Protein AF-A0A166CMX2-F1 (afdb_monomer)

Sequence (188 aa):
MLSTASFDGPSYVGSATHLFGDAELASLLDSLTIQQKTPTRESAQSGSVHVSDVAMSDEEHYLSDASVSSTSSAGKPSSTPVPPEPCALLQSIIGLYDPAEELEDFPTTCGEYLELLFTHRELFSACPHAHTGCPAGLAQLARALELRAWRADRECDAEAVAAFRHESWQVAAWLQTGGMWWAKPAEA

Radius of gyration: 27.76 Å; Cα contacts (8 Å, |Δi|>4): 91; chains: 1; bounding box: 92×63×70 Å

Foldseek 3Di:
DDDDDDDDDDDPDDPPDDPPDPVVVVVVVVVVPPDPPDDDDDDDDDDPDDDDDDDDDDDDDDDDDDDDDDDDDPDDPDPPPDQQDAAPLLCVVVVLCDVVPAPPPDQLAPNPLVVSLVVVVVVCVVPVPRGNCVLVSLQVVLVSLVPHDDDPNNPRSVVSSVSSNVSSVVSNVCVVCVNCPVPPPPDD

Mean predicted aligned error: 18.2 Å

pLDDT: mean 75.16, std 16.6, range [47.09, 98.0]

Secondary structure (DSSP, 8-state):
--------------------SHHHHHHHHHHHT---------------------PPP----------------------PPPPPPPPHHHHHHHHT--TTS-S-S---GGGHHHHHHHHHHHHHHH-GGGGTTHHHHHHHHHHHHHTSPP-TT-TTHHHHHHHHHHHHHHHHHHHHHTT-TTS-----

Structure (mmCIF, N/CA/C/O backbone):
data_AF-A0A166CMX2-F1
#
_entry.id   AF-A0A166CMX2-F1
#
loop_
_atom_site.group_PDB
_atom_site.id
_atom_site.type_symbol
_atom_site.label_atom_id
_atom_site.label_alt_id
_atom_site.label_comp_id
_atom_site.label_asym_id
_atom_site.label_entity_id
_atom_site.label_seq_id
_atom_site.pdbx_PDB_ins_code
_atom_site.Cartn_x
_atom_site.Cartn_y
_atom_site.Cartn_z
_atom_site.occupancy
_atom_site.B_iso_or_equiv
_atom_site.auth_seq_id
_atom_site.auth_comp_id
_atom_site.auth_asym_id
_atom_site.auth_atom_id
_atom_site.pdbx_PDB_model_num
ATOM 1 N N . MET A 1 1 ? -54.549 8.984 -27.853 1.00 51.03 1 MET A N 1
ATOM 2 C CA . MET A 1 1 ? -54.027 7.816 -28.589 1.00 51.03 1 MET A CA 1
ATOM 3 C C . MET A 1 1 ? -52.841 7.298 -27.799 1.00 51.03 1 MET A C 1
ATOM 5 O O . MET A 1 1 ? -51.846 8.000 -27.698 1.00 51.03 1 MET A O 1
ATOM 9 N N . LEU A 1 2 ? -53.029 6.170 -27.115 1.00 48.06 2 LEU A N 1
ATOM 10 C CA . LEU A 1 2 ? -52.001 5.497 -26.321 1.00 48.06 2 LEU A CA 1
ATOM 11 C C . LEU A 1 2 ? -51.067 4.745 -27.270 1.00 48.06 2 LEU A C 1
ATOM 13 O O . LEU A 1 2 ? -51.558 4.006 -28.119 1.00 48.06 2 LEU A O 1
ATOM 17 N N . SER A 1 3 ? -49.755 4.923 -27.119 1.00 64.12 3 SER A N 1
ATOM 18 C CA . SER A 1 3 ? -48.760 4.092 -27.795 1.00 64.12 3 SER A CA 1
ATOM 19 C C . SER A 1 3 ? -47.875 3.445 -26.739 1.00 64.12 3 SER A C 1
ATOM 21 O O . SER A 1 3 ? -47.026 4.091 -26.129 1.00 64.12 3 SER A O 1
ATOM 23 N N . THR A 1 4 ? -48.160 2.176 -26.475 1.00 64.75 4 THR A N 1
ATOM 24 C CA . THR A 1 4 ? -47.378 1.268 -25.641 1.00 64.75 4 THR A CA 1
ATOM 25 C C . THR A 1 4 ? -46.308 0.623 -26.511 1.00 64.75 4 THR A C 1
ATOM 27 O O . THR A 1 4 ? -46.646 -0.120 -27.433 1.00 64.75 4 THR A O 1
ATOM 30 N N . ALA A 1 5 ? -45.036 0.884 -26.219 1.00 60.59 5 ALA A N 1
ATOM 31 C CA . ALA A 1 5 ? -43.926 0.129 -26.783 1.00 60.59 5 ALA A CA 1
ATOM 32 C C . ALA A 1 5 ? -43.330 -0.761 -25.688 1.00 60.59 5 ALA A C 1
ATOM 34 O O . ALA A 1 5 ? -42.748 -0.289 -24.715 1.00 60.59 5 ALA A O 1
ATOM 35 N N . SER A 1 6 ? -43.580 -2.051 -25.877 1.00 60.34 6 SER A N 1
ATOM 36 C CA . SER A 1 6 ? -42.987 -3.202 -25.212 1.00 60.34 6 SER A CA 1
ATOM 37 C C . SER A 1 6 ? -41.531 -3.345 -25.652 1.00 60.34 6 SER A C 1
ATOM 39 O O . SER A 1 6 ? -41.251 -3.197 -26.842 1.00 60.34 6 SER A O 1
ATOM 41 N N . PHE A 1 7 ? -40.623 -3.668 -24.732 1.00 57.31 7 PHE A N 1
ATOM 42 C CA . PHE A 1 7 ? -39.327 -4.230 -25.104 1.00 57.31 7 PHE A CA 1
ATOM 43 C C . PHE A 1 7 ? -38.925 -5.327 -24.115 1.00 57.31 7 PHE A C 1
ATOM 45 O O . PHE A 1 7 ? -38.757 -5.081 -22.920 1.00 57.31 7 PHE A O 1
ATOM 52 N N . ASP A 1 8 ? -38.848 -6.537 -24.666 1.00 58.09 8 ASP A N 1
ATOM 53 C CA . ASP A 1 8 ? -38.275 -7.774 -24.134 1.00 58.09 8 ASP A CA 1
ATOM 54 C C . ASP A 1 8 ? -36.921 -7.505 -23.443 1.00 58.09 8 ASP A C 1
ATOM 56 O O . ASP A 1 8 ? -36.108 -6.729 -23.932 1.00 58.09 8 ASP A O 1
ATOM 60 N N . GLY A 1 9 ? -36.617 -8.009 -22.249 1.00 51.28 9 GLY A N 1
ATOM 61 C CA . GLY A 1 9 ? -36.546 -9.416 -21.861 1.00 51.28 9 GLY A CA 1
ATOM 62 C C . GLY A 1 9 ? -35.086 -9.702 -21.450 1.00 51.28 9 GLY A C 1
ATOM 63 O O . GLY A 1 9 ? -34.201 -9.585 -22.294 1.00 51.28 9 GLY A O 1
ATOM 64 N N . PRO A 1 10 ? -34.773 -10.014 -20.177 1.00 56.47 10 PRO A N 1
ATOM 65 C CA . PRO A 1 10 ? -33.399 -10.302 -19.777 1.00 56.47 10 PRO A CA 1
ATOM 66 C C . PRO A 1 10 ? -33.009 -11.744 -20.129 1.00 56.47 10 PRO A C 1
ATOM 68 O O . PRO A 1 10 ? -33.563 -12.712 -19.607 1.00 56.47 10 PRO A O 1
ATOM 71 N N . SER A 1 11 ? -32.010 -11.874 -20.999 1.00 55.53 11 SER A N 1
ATOM 72 C CA . SER A 1 11 ? -31.302 -13.119 -21.297 1.00 55.53 11 SER A CA 1
ATOM 73 C C . SER A 1 11 ? -30.515 -13.580 -20.067 1.00 55.53 11 SER A C 1
ATOM 75 O O . SER A 1 11 ? -29.404 -13.117 -19.816 1.00 55.53 11 SER A O 1
ATOM 77 N N . TYR A 1 12 ? -31.093 -14.490 -19.286 1.00 56.81 12 TYR A N 1
ATOM 78 C CA . TYR A 1 12 ? -30.405 -15.151 -18.180 1.00 56.81 12 TYR A CA 1
ATOM 79 C C . TYR A 1 12 ? -29.454 -16.214 -18.742 1.00 56.81 12 TYR A C 1
ATOM 81 O O . TYR A 1 12 ? -29.859 -17.326 -19.084 1.00 56.81 12 TYR A O 1
ATOM 89 N N . VAL A 1 13 ? -28.181 -15.854 -18.887 1.00 58.41 13 VAL A N 1
ATOM 90 C CA . VAL A 1 13 ? -27.114 -16.798 -19.223 1.00 58.41 13 VAL A CA 1
ATOM 91 C C . VAL A 1 13 ? -26.718 -17.502 -17.929 1.00 58.41 13 VAL A C 1
ATOM 93 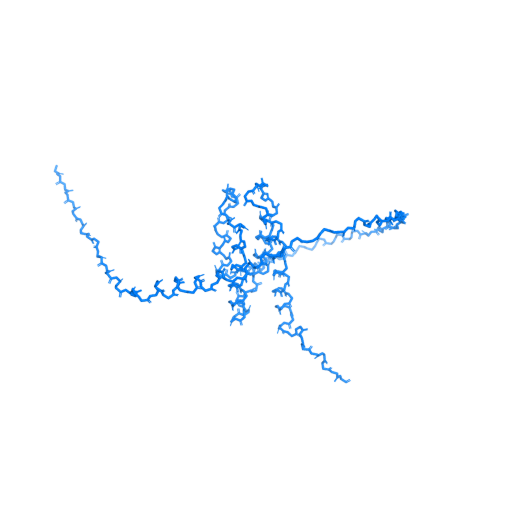O O . VAL A 1 13 ? -26.055 -16.930 -17.068 1.00 58.41 13 VAL A O 1
ATOM 96 N N . GLY A 1 14 ? -27.191 -18.735 -17.763 1.00 47.09 14 GLY A N 1
ATOM 97 C CA . GLY A 1 14 ? -26.796 -19.597 -16.657 1.00 47.09 14 GLY A CA 1
ATOM 98 C C . GLY A 1 14 ? -25.326 -19.990 -16.784 1.00 47.09 14 GLY A C 1
ATOM 99 O O . GLY A 1 14 ? -24.996 -20.917 -17.522 1.00 47.09 14 GLY A O 1
ATOM 100 N N . SER A 1 15 ? -24.452 -19.311 -16.041 1.00 50.09 15 SER A N 1
ATOM 101 C CA . SER A 1 15 ? -23.099 -19.796 -15.762 1.00 50.09 15 SER A CA 1
ATOM 102 C C . SER A 1 15 ? -23.179 -20.929 -14.745 1.00 50.09 15 SER A C 1
ATOM 104 O O . SER A 1 15 ? -23.122 -20.726 -13.536 1.00 50.09 15 SER A O 1
ATOM 106 N N . ALA A 1 16 ? -23.324 -22.149 -15.256 1.00 52.66 16 ALA A N 1
ATOM 107 C CA . ALA A 1 16 ? -23.035 -23.369 -14.520 1.00 52.66 16 ALA A CA 1
ATOM 108 C C . ALA A 1 16 ? -21.512 -23.541 -14.431 1.00 52.66 16 ALA A C 1
ATOM 110 O O . ALA A 1 16 ? -20.915 -24.330 -15.161 1.00 52.66 16 ALA A O 1
ATOM 111 N N . THR A 1 17 ? -20.869 -22.779 -13.550 1.00 50.50 17 THR A N 1
ATOM 112 C CA . THR A 1 17 ? -19.481 -23.027 -13.165 1.00 50.50 17 THR A CA 1
ATOM 113 C C . THR A 1 17 ? -19.422 -23.356 -11.681 1.00 50.50 17 THR A C 1
ATOM 115 O O . THR A 1 17 ? -19.552 -22.487 -10.830 1.00 50.50 17 THR A O 1
ATOM 118 N N . HIS A 1 18 ? -19.150 -24.637 -11.428 1.00 54.12 18 HIS A N 1
ATOM 119 C CA . HIS A 1 18 ? -18.191 -25.063 -10.413 1.00 54.12 18 HIS A CA 1
ATOM 120 C C . HIS A 1 18 ? -18.655 -25.112 -8.940 1.00 54.12 18 HIS A C 1
ATOM 122 O O . HIS A 1 18 ? -18.034 -24.528 -8.062 1.00 54.12 18 HIS A O 1
ATOM 128 N N . LEU A 1 19 ? -19.664 -25.944 -8.641 1.00 53.00 19 LEU A N 1
ATOM 129 C CA . LEU A 1 19 ? -19.958 -26.469 -7.286 1.00 53.00 19 LEU A CA 1
ATOM 130 C C . LEU A 1 19 ? -18.974 -27.587 -6.858 1.00 53.00 19 LEU A C 1
ATOM 132 O O . LEU A 1 19 ? -19.371 -28.623 -6.331 1.00 53.00 19 LEU A O 1
ATOM 136 N N . PHE A 1 20 ? -17.683 -27.404 -7.128 1.00 53.00 20 PHE A N 1
ATOM 137 C CA . PHE A 1 20 ? -16.602 -28.288 -6.682 1.00 53.00 20 PHE A CA 1
ATOM 138 C C . PHE A 1 20 ? -15.531 -27.395 -6.047 1.00 53.00 20 PHE A C 1
ATOM 140 O O . PHE A 1 20 ? -14.610 -26.950 -6.722 1.00 53.00 20 PHE A O 1
ATOM 147 N N . GLY A 1 21 ? -15.694 -27.038 -4.773 1.00 53.31 21 GLY A N 1
ATOM 148 C CA . GLY A 1 21 ? -14.686 -26.229 -4.077 1.00 53.31 21 GLY A CA 1
ATOM 149 C C . GLY A 1 21 ? -14.980 -25.908 -2.615 1.00 53.31 21 GLY A C 1
ATOM 150 O O . GLY A 1 21 ? -14.048 -25.820 -1.823 1.00 53.31 21 GLY A O 1
ATOM 151 N N . ASP A 1 22 ? -16.249 -25.818 -2.211 1.00 55.81 22 ASP A N 1
ATOM 152 C CA . ASP A 1 22 ? -16.559 -25.328 -0.856 1.00 55.81 22 ASP A CA 1
ATOM 153 C C . ASP A 1 22 ? -16.288 -26.363 0.252 1.00 55.81 22 ASP A C 1
ATOM 155 O O . ASP A 1 22 ? -15.987 -26.004 1.390 1.00 55.81 22 ASP A O 1
ATOM 159 N N . ALA A 1 23 ? -16.332 -27.662 -0.067 1.00 61.22 23 ALA A N 1
ATOM 160 C CA . ALA A 1 23 ? -16.092 -28.721 0.917 1.00 61.22 23 ALA A CA 1
ATOM 161 C C . ALA A 1 23 ? -14.603 -28.888 1.281 1.00 61.22 23 ALA A C 1
ATOM 163 O O . ALA A 1 23 ? -14.287 -29.199 2.429 1.00 61.22 23 ALA A O 1
ATOM 164 N N . GLU A 1 24 ? -13.680 -28.656 0.339 1.00 63.09 24 GLU A N 1
ATOM 165 C CA . GLU A 1 24 ? -12.238 -28.701 0.631 1.00 63.09 24 GLU A CA 1
ATOM 166 C C . GLU A 1 24 ? -11.770 -27.450 1.381 1.00 63.09 24 GLU A C 1
ATOM 168 O O . GLU A 1 24 ? -10.927 -27.558 2.273 1.00 63.09 24 GLU A O 1
ATOM 173 N N . LEU A 1 25 ? -12.367 -26.284 1.102 1.00 67.75 25 LEU A N 1
ATOM 174 C CA . LEU A 1 25 ? -12.048 -25.042 1.811 1.00 67.75 25 LEU A CA 1
ATOM 175 C C . LEU A 1 25 ? -12.403 -25.133 3.305 1.00 67.75 25 LEU A C 1
ATOM 177 O O . LEU A 1 25 ? -11.611 -24.732 4.158 1.00 67.75 25 LEU A O 1
ATOM 181 N N . ALA A 1 26 ? -13.553 -25.736 3.632 1.00 72.12 26 ALA A N 1
ATOM 182 C CA . ALA A 1 26 ? -13.949 -25.985 5.017 1.00 72.12 26 ALA A CA 1
ATOM 183 C C . ALA A 1 26 ? -12.972 -26.934 5.741 1.00 72.12 26 ALA A C 1
ATOM 185 O O . ALA A 1 26 ? -12.634 -26.703 6.900 1.00 72.12 26 ALA A O 1
ATOM 186 N N . SER A 1 27 ? -12.455 -27.958 5.049 1.00 74.75 27 SER A N 1
ATOM 187 C CA . SER A 1 27 ? -11.466 -28.889 5.616 1.00 74.75 27 SER A CA 1
ATOM 188 C C . SER A 1 27 ? -10.083 -28.250 5.824 1.00 74.75 27 SER A C 1
ATOM 190 O O . SER A 1 27 ? -9.353 -28.642 6.741 1.00 74.75 27 SER A O 1
ATOM 192 N N . LEU A 1 28 ? -9.712 -27.270 4.994 1.00 74.56 28 LEU A N 1
ATOM 193 C CA . LEU A 1 28 ? -8.478 -26.488 5.140 1.00 74.56 28 LEU A CA 1
ATOM 194 C C . LEU A 1 28 ? -8.553 -25.506 6.315 1.00 74.56 28 LEU A C 1
ATOM 196 O O . LEU A 1 28 ? -7.598 -25.411 7.087 1.00 74.56 28 LEU A O 1
ATOM 200 N N . LEU A 1 29 ? -9.690 -24.827 6.493 1.00 72.38 29 LEU A N 1
ATOM 201 C CA . LEU A 1 29 ? -9.919 -23.932 7.632 1.00 72.38 29 LEU A CA 1
ATOM 202 C C . LEU A 1 29 ? -9.930 -24.691 8.966 1.00 72.38 29 LEU A C 1
ATOM 204 O O . LEU A 1 29 ? -9.328 -24.223 9.930 1.00 72.38 29 LEU A O 1
ATOM 208 N N . ASP A 1 30 ? -10.518 -25.889 9.010 1.00 69.56 30 ASP A N 1
ATOM 209 C CA . ASP A 1 30 ? -10.514 -26.722 10.221 1.00 69.56 30 ASP A CA 1
ATOM 210 C C . ASP A 1 30 ? -9.088 -27.187 10.585 1.00 69.56 30 ASP A C 1
ATOM 212 O O . ASP A 1 30 ? -8.694 -27.177 11.752 1.00 69.56 30 ASP A O 1
ATOM 216 N N . SER A 1 31 ? -8.250 -27.455 9.575 1.00 69.25 31 SER A N 1
ATOM 217 C CA . SER A 1 31 ? -6.833 -27.806 9.763 1.00 69.25 31 SER A CA 1
ATOM 218 C C . SER A 1 31 ? -5.974 -26.648 10.299 1.00 69.25 31 SER A C 1
ATOM 220 O O . SER A 1 31 ? -4.954 -26.892 10.945 1.00 69.25 31 SER A O 1
ATOM 222 N N . LEU A 1 32 ? -6.375 -25.390 10.078 1.00 64.69 32 LEU A N 1
ATOM 223 C CA . LEU A 1 32 ? -5.658 -24.197 10.554 1.00 64.69 32 LEU A CA 1
ATOM 224 C C . LEU A 1 32 ? -5.944 -23.850 12.025 1.00 64.69 32 LEU A C 1
ATOM 226 O O . LEU A 1 32 ? -5.210 -23.059 12.617 1.00 64.69 32 LEU A O 1
ATOM 230 N N . THR A 1 33 ? -6.958 -24.453 12.655 1.00 60.59 33 THR A N 1
ATOM 231 C CA . THR A 1 33 ? -7.338 -24.119 14.044 1.00 60.59 33 THR A CA 1
ATOM 232 C C . THR A 1 33 ? -6.493 -24.804 15.128 1.00 60.59 33 THR A C 1
ATOM 234 O O . THR A 1 33 ? -6.665 -24.534 16.319 1.00 60.59 33 THR A O 1
ATOM 237 N N . ILE A 1 34 ? -5.518 -25.643 14.767 1.00 54.34 34 ILE A N 1
ATOM 238 C CA . ILE A 1 34 ? -4.704 -26.387 15.736 1.00 54.34 34 ILE A CA 1
ATOM 239 C C . ILE A 1 34 ? -3.314 -25.753 15.863 1.00 54.34 34 ILE A C 1
ATOM 241 O O . ILE A 1 34 ? -2.438 -26.042 15.057 1.00 54.34 34 ILE A O 1
ATOM 245 N N . GLN A 1 35 ? -3.119 -24.922 16.901 1.00 52.47 35 GLN A N 1
ATOM 246 C CA . GLN A 1 35 ? -1.930 -24.864 17.796 1.00 52.47 35 GLN A CA 1
ATOM 247 C C . GLN A 1 35 ? -1.917 -23.613 18.711 1.00 52.47 35 GLN A C 1
ATOM 249 O O . GLN A 1 35 ? -0.855 -23.121 19.085 1.00 52.47 35 GLN A O 1
ATOM 254 N N . GLN A 1 36 ? -3.066 -23.119 19.190 1.00 53.38 36 GLN A N 1
ATOM 255 C CA . GLN A 1 36 ? -3.064 -22.260 20.387 1.00 53.38 36 GLN A CA 1
ATOM 256 C C . GLN A 1 36 ? -2.922 -23.125 21.647 1.00 53.38 36 GLN A C 1
ATOM 258 O O . GLN A 1 36 ? -3.852 -23.323 22.429 1.00 53.38 36 GLN A O 1
ATOM 263 N N . LYS A 1 37 ? -1.724 -23.689 21.830 1.00 56.06 37 LYS A N 1
ATOM 264 C CA . LYS A 1 37 ? -1.331 -24.353 23.071 1.00 56.06 37 LYS A CA 1
ATOM 265 C C . LYS A 1 37 ? -1.060 -23.279 24.120 1.00 56.06 37 LYS A C 1
ATOM 267 O O . LYS A 1 37 ? 0.003 -22.669 24.141 1.00 56.06 37 LYS A O 1
ATOM 272 N N . THR A 1 38 ? -2.043 -23.061 24.986 1.00 57.56 38 THR A N 1
ATOM 273 C CA . THR A 1 38 ? -1.944 -22.211 26.176 1.00 57.56 38 THR A CA 1
ATOM 274 C C . THR A 1 38 ? -0.723 -22.596 27.021 1.00 57.56 38 THR A C 1
ATOM 276 O O . THR A 1 38 ? -0.662 -23.740 27.489 1.00 57.56 38 THR A O 1
ATOM 279 N N . PRO A 1 39 ? 0.229 -21.684 27.281 1.00 54.50 39 PRO A N 1
ATOM 280 C CA . PRO A 1 39 ? 1.227 -21.907 28.309 1.00 54.50 39 PRO A CA 1
ATOM 281 C C . PRO A 1 39 ? 0.585 -21.691 29.684 1.00 54.50 39 PRO A C 1
ATOM 283 O O . PRO A 1 39 ? 0.166 -20.596 30.060 1.00 54.50 39 PRO A O 1
ATOM 286 N N . THR A 1 40 ? 0.490 -22.784 30.433 1.00 59.84 40 THR A N 1
ATOM 287 C CA . THR A 1 40 ? 0.186 -22.801 31.860 1.00 59.84 40 THR A CA 1
ATOM 288 C C . THR A 1 40 ? 1.233 -21.986 32.626 1.00 59.84 40 THR A C 1
ATOM 290 O O . THR A 1 40 ? 2.406 -22.335 32.651 1.00 59.84 40 THR A O 1
ATOM 293 N N . ARG A 1 41 ? 0.758 -20.892 33.230 1.00 59.31 41 ARG A N 1
ATOM 294 C CA . ARG A 1 41 ? 1.234 -20.187 34.432 1.00 59.31 41 ARG A CA 1
ATOM 295 C C . ARG A 1 41 ? 2.428 -20.825 35.160 1.00 59.31 41 ARG A C 1
ATOM 297 O O . ARG A 1 41 ? 2.264 -21.873 35.772 1.00 59.31 41 ARG A O 1
ATOM 304 N N . GLU A 1 42 ? 3.504 -20.059 35.326 1.00 50.72 42 GLU A N 1
ATOM 305 C CA . GLU A 1 42 ? 4.224 -20.043 36.600 1.00 50.72 42 GLU A CA 1
ATOM 306 C C . GLU A 1 42 ? 4.745 -18.645 36.936 1.00 50.72 42 GLU A C 1
ATOM 308 O O . GLU A 1 42 ? 5.170 -17.864 36.091 1.00 50.72 42 GLU A O 1
ATOM 313 N N . SER A 1 43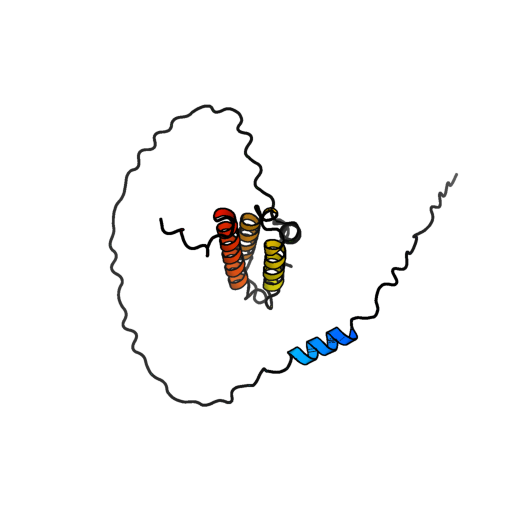 ? 4.578 -18.321 38.208 1.00 57.53 43 SER A N 1
ATOM 314 C CA . SER A 1 43 ? 4.732 -17.020 38.827 1.00 57.53 43 SER A CA 1
ATOM 315 C C . SER A 1 43 ? 6.038 -17.031 39.600 1.00 57.53 43 SER A C 1
ATOM 317 O O . SER A 1 43 ? 6.110 -17.754 40.586 1.00 57.53 43 SER A O 1
ATOM 319 N N . ALA A 1 44 ? 7.024 -16.212 39.235 1.00 55.69 44 ALA A N 1
ATOM 320 C CA . ALA A 1 44 ? 8.063 -15.799 40.173 1.00 55.69 44 ALA A CA 1
ATOM 321 C C . ALA A 1 44 ? 8.839 -14.571 39.679 1.00 55.69 44 ALA A C 1
ATOM 323 O O . ALA A 1 44 ? 9.380 -14.548 38.581 1.00 55.69 44 ALA A O 1
ATOM 324 N N . GLN A 1 45 ? 8.982 -13.634 40.614 1.00 49.84 45 GLN A N 1
ATOM 325 C CA . GLN A 1 45 ? 10.168 -12.806 40.816 1.00 49.84 45 GLN A CA 1
ATOM 326 C C . GLN A 1 45 ? 10.231 -11.447 40.105 1.00 49.84 45 GLN A C 1
ATOM 328 O O . GLN A 1 45 ? 10.887 -11.226 39.095 1.00 49.84 45 GLN A O 1
ATOM 333 N N . SER A 1 46 ? 9.602 -10.498 40.799 1.00 55.59 46 SER A N 1
ATOM 334 C CA . SER A 1 46 ? 9.943 -9.079 40.866 1.00 55.59 46 SER A CA 1
ATOM 335 C C . SER A 1 46 ? 11.460 -8.856 40.974 1.00 55.59 46 SER A C 1
ATOM 337 O O . SER A 1 46 ? 12.039 -8.976 42.055 1.00 55.59 46 SER A O 1
ATOM 339 N N . GLY A 1 47 ? 12.087 -8.490 39.857 1.00 50.75 47 GLY A N 1
ATOM 340 C CA . GLY A 1 47 ? 13.401 -7.857 39.806 1.00 50.75 47 GLY A CA 1
ATOM 341 C C . GLY A 1 47 ? 13.229 -6.366 39.532 1.00 50.75 47 GLY A C 1
ATOM 342 O O . GLY A 1 47 ? 12.973 -5.966 38.403 1.00 50.75 47 GLY A O 1
ATOM 343 N N . SER A 1 48 ? 13.347 -5.546 40.575 1.00 56.97 48 SER A N 1
ATOM 344 C CA . SER A 1 48 ? 13.454 -4.090 40.467 1.00 56.97 48 SER A CA 1
ATOM 345 C C . SER A 1 48 ? 14.763 -3.741 39.752 1.00 56.97 48 SER A C 1
ATOM 347 O O . SER A 1 48 ? 15.822 -3.727 40.380 1.00 56.97 48 SER A O 1
ATOM 349 N N . VAL A 1 49 ? 14.702 -3.464 38.450 1.00 58.25 49 VAL A N 1
ATOM 350 C CA . VAL A 1 49 ? 15.835 -2.909 37.702 1.00 58.25 49 VAL A CA 1
ATOM 351 C C . VAL A 1 49 ? 15.787 -1.390 37.834 1.00 58.25 49 VAL A C 1
ATOM 353 O O . VAL A 1 49 ? 14.895 -0.727 37.313 1.00 58.25 49 VAL A O 1
ATOM 356 N N . HIS A 1 50 ? 16.747 -0.856 38.584 1.00 65.50 50 HIS A N 1
ATOM 357 C CA . HIS A 1 50 ? 17.021 0.568 38.725 1.00 65.50 50 HIS A CA 1
ATOM 358 C C . HIS A 1 50 ? 17.493 1.123 37.374 1.00 65.50 50 HIS A C 1
ATOM 360 O O . HIS A 1 50 ? 18.645 0.928 36.986 1.00 65.50 50 HIS A O 1
ATOM 366 N N . VAL A 1 51 ? 16.607 1.806 36.650 1.00 62.56 51 VAL A N 1
ATOM 367 C CA . VAL A 1 51 ? 16.972 2.535 35.433 1.00 62.56 51 VAL A CA 1
ATOM 368 C C . VAL A 1 51 ? 17.538 3.884 35.866 1.00 62.56 51 VAL A C 1
ATOM 370 O O . VAL A 1 51 ? 16.827 4.715 36.424 1.00 62.56 51 VAL A O 1
ATOM 373 N N . SER A 1 52 ? 18.844 4.060 35.684 1.00 66.25 52 SER A N 1
ATOM 374 C CA . SER A 1 52 ? 19.502 5.348 35.883 1.00 66.25 52 SER A CA 1
ATOM 375 C C . SER A 1 52 ? 19.095 6.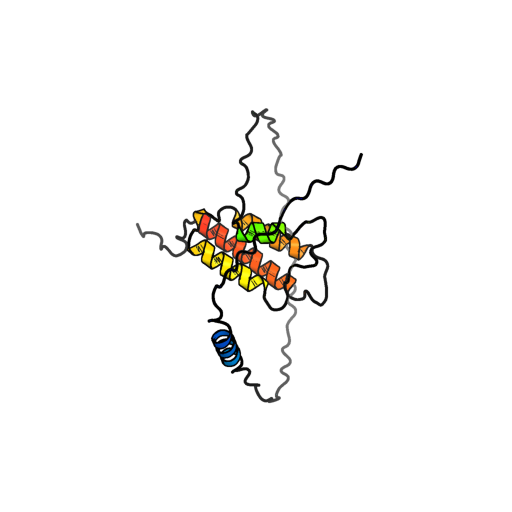305 34.768 1.00 66.25 52 SER A C 1
ATOM 377 O O . SER A 1 52 ? 19.280 6.008 33.590 1.00 66.25 52 SER A O 1
ATOM 379 N N . ASP A 1 53 ? 18.553 7.444 35.179 1.00 62.59 53 ASP A N 1
ATOM 380 C CA . ASP A 1 53 ? 18.232 8.598 34.351 1.00 62.59 53 ASP A CA 1
ATOM 381 C C . ASP A 1 53 ? 19.534 9.204 33.797 1.00 62.59 53 ASP A C 1
ATOM 383 O O . ASP A 1 53 ? 20.365 9.721 34.550 1.00 62.59 53 ASP A O 1
ATOM 387 N N . VAL A 1 54 ? 19.767 9.057 32.490 1.00 66.00 54 VAL A N 1
ATOM 388 C CA . VAL A 1 54 ? 20.893 9.685 31.790 1.00 66.00 54 VAL A CA 1
ATOM 389 C C . VAL A 1 54 ? 20.347 10.902 31.061 1.00 66.00 54 VAL A C 1
ATOM 391 O O . VAL A 1 54 ? 19.747 10.792 29.993 1.00 66.00 54 VAL A O 1
ATOM 394 N N . ALA A 1 55 ? 20.573 12.062 31.674 1.00 72.75 55 ALA A N 1
ATOM 395 C CA . ALA A 1 55 ? 20.340 13.372 31.094 1.00 72.75 55 ALA A CA 1
ATOM 396 C C . ALA A 1 55 ? 21.120 13.516 29.776 1.00 72.75 55 ALA A C 1
ATOM 398 O O . ALA A 1 55 ? 22.349 13.430 29.759 1.00 72.75 55 ALA A O 1
ATOM 399 N N . MET A 1 56 ? 20.403 13.742 28.675 1.00 71.50 56 MET A N 1
ATOM 400 C CA . MET A 1 56 ? 20.999 14.146 27.403 1.00 71.50 56 MET A CA 1
ATOM 401 C C . MET A 1 56 ? 21.235 15.659 27.444 1.00 71.50 56 MET A C 1
ATOM 403 O O . MET A 1 56 ? 20.290 16.429 27.593 1.00 71.50 56 MET A O 1
ATOM 407 N N . SER A 1 57 ? 22.503 16.065 27.369 1.00 63.78 57 SER A N 1
ATOM 408 C CA . SER A 1 57 ? 22.925 17.463 27.267 1.00 63.78 57 SER A CA 1
ATOM 409 C C . SER A 1 57 ? 22.474 18.086 25.945 1.00 63.78 57 SER A C 1
ATOM 411 O O . SER A 1 57 ? 22.732 17.528 24.879 1.00 63.78 57 SER A O 1
ATOM 413 N N . ASP A 1 58 ? 21.860 19.266 26.039 1.00 62.91 58 ASP A N 1
ATOM 414 C CA . ASP A 1 58 ? 21.685 20.207 24.935 1.00 62.91 58 ASP A CA 1
ATOM 415 C C . ASP A 1 58 ? 23.057 20.690 24.445 1.00 62.91 58 ASP A C 1
ATOM 417 O O . ASP A 1 58 ? 23.771 21.388 25.166 1.00 62.91 58 ASP A O 1
ATOM 421 N N . GLU A 1 59 ? 23.416 20.339 23.211 1.00 62.28 59 GLU A N 1
ATOM 422 C CA . GLU A 1 59 ? 24.495 20.997 22.473 1.00 62.28 59 GLU A CA 1
ATOM 423 C C . GLU A 1 59 ? 23.900 21.691 21.244 1.00 62.28 59 GLU A C 1
ATOM 425 O O . GLU A 1 59 ? 23.517 21.074 20.248 1.00 62.28 59 GLU A O 1
ATOM 430 N N . GLU A 1 60 ? 23.809 23.013 21.362 1.00 65.69 60 GLU A N 1
ATOM 431 C CA . GLU A 1 60 ? 23.436 23.946 20.311 1.00 65.69 60 GLU A CA 1
ATOM 432 C C . GLU A 1 60 ? 24.551 24.047 19.269 1.00 65.69 60 GLU A C 1
ATOM 434 O O . GLU A 1 60 ? 25.671 24.425 19.605 1.00 65.69 60 GLU A O 1
ATOM 439 N N . HIS A 1 61 ? 24.257 23.805 17.988 1.00 57.25 61 HIS A N 1
ATOM 440 C CA . HIS A 1 61 ? 25.196 24.147 16.922 1.00 57.25 61 HIS A CA 1
ATOM 441 C C . HIS A 1 61 ? 24.517 24.660 15.640 1.00 57.25 61 HIS A C 1
ATOM 443 O O . HIS A 1 61 ? 23.864 23.933 14.899 1.00 57.25 61 HIS A O 1
ATOM 449 N N . TYR A 1 62 ? 24.840 25.929 15.370 1.00 60.25 62 TYR A N 1
ATOM 450 C CA . TYR A 1 62 ? 25.093 26.565 14.074 1.00 60.25 62 TYR A CA 1
ATOM 451 C C . TYR A 1 62 ? 23.928 26.916 13.134 1.00 60.25 62 TYR A C 1
ATOM 453 O O . TYR A 1 62 ? 23.511 26.164 12.258 1.00 60.25 62 TYR A O 1
ATOM 461 N N . LEU A 1 63 ? 23.557 28.198 13.215 1.00 64.62 63 LEU A N 1
ATOM 462 C CA . LEU A 1 63 ? 23.003 28.987 12.118 1.00 64.62 63 LEU A CA 1
ATOM 463 C C . LEU A 1 63 ? 23.964 28.959 10.915 1.00 64.62 63 LEU A C 1
ATOM 465 O O . LEU A 1 63 ? 25.125 29.351 11.037 1.00 64.62 63 LEU A O 1
ATOM 469 N N . SER A 1 64 ? 23.478 28.533 9.749 1.00 65.12 64 SER A N 1
ATOM 470 C CA . SER A 1 64 ? 24.142 28.772 8.464 1.00 65.12 64 SER A CA 1
ATOM 471 C C . SER A 1 64 ? 23.217 29.564 7.553 1.00 65.12 64 SER A C 1
ATOM 473 O O . SER A 1 64 ? 22.157 29.101 7.140 1.00 65.12 64 SER A O 1
ATOM 475 N N . ASP A 1 65 ? 23.659 30.785 7.286 1.00 64.56 65 ASP A N 1
ATOM 476 C CA . ASP A 1 65 ? 23.063 31.769 6.398 1.00 64.56 65 ASP A CA 1
ATOM 477 C C . ASP A 1 65 ? 23.369 31.365 4.946 1.00 64.56 65 ASP A C 1
ATOM 479 O O . ASP A 1 65 ? 24.501 31.485 4.471 1.00 64.56 65 ASP A O 1
ATOM 483 N N . ALA A 1 66 ? 22.382 30.797 4.252 1.00 63.47 66 ALA A N 1
ATOM 484 C CA . ALA A 1 66 ? 22.503 30.441 2.844 1.00 63.47 66 ALA A CA 1
ATOM 485 C C . ALA A 1 66 ? 21.760 31.475 1.990 1.00 63.47 66 ALA A C 1
ATOM 487 O O . ALA A 1 66 ? 20.534 31.491 1.896 1.00 63.47 66 ALA A O 1
ATOM 488 N N . SER A 1 67 ? 22.554 32.340 1.356 1.00 62.88 67 SER A N 1
ATOM 489 C CA . SER A 1 67 ? 22.132 33.370 0.407 1.00 62.88 67 SER A CA 1
ATOM 490 C C . SER A 1 67 ? 21.266 32.817 -0.730 1.00 62.88 67 SER A C 1
ATOM 492 O O . SER A 1 67 ? 21.701 31.986 -1.529 1.00 62.88 67 SER A O 1
ATOM 494 N N . VAL A 1 68 ? 20.057 33.363 -0.860 1.00 56.16 68 VAL A N 1
ATOM 495 C CA . VAL A 1 68 ? 19.124 33.104 -1.963 1.00 56.16 68 VAL A CA 1
ATOM 496 C C . VAL A 1 68 ? 19.482 33.947 -3.192 1.00 56.16 68 VAL A C 1
ATOM 498 O O . VAL A 1 68 ? 19.112 35.112 -3.310 1.00 56.16 68 VAL A O 1
ATOM 501 N N . SER A 1 69 ? 20.191 33.355 -4.153 1.00 58.94 69 SER A N 1
ATOM 502 C CA . SER A 1 69 ? 20.303 33.926 -5.502 1.00 58.94 69 SER A CA 1
ATOM 503 C C . SER A 1 69 ? 19.108 33.483 -6.342 1.00 58.94 69 SER A C 1
ATOM 505 O O . SER A 1 69 ? 19.055 32.357 -6.827 1.00 58.94 69 SER A O 1
ATOM 507 N N . SER A 1 70 ? 18.134 34.380 -6.498 1.00 56.56 70 SER A N 1
ATOM 508 C CA . SER A 1 70 ? 16.980 34.183 -7.379 1.00 56.56 70 SER A CA 1
ATOM 509 C C . SER A 1 70 ? 17.342 34.593 -8.806 1.00 56.56 70 SER A C 1
ATOM 511 O O . SER A 1 70 ? 17.400 35.780 -9.119 1.00 56.56 70 SER A O 1
ATOM 513 N N . THR A 1 71 ? 17.579 33.621 -9.685 1.00 57.22 71 THR A N 1
ATOM 514 C CA . THR A 1 71 ? 17.651 33.838 -11.135 1.00 57.22 71 THR A CA 1
ATOM 515 C C . THR A 1 71 ? 16.336 33.397 -11.772 1.00 57.22 71 THR A C 1
ATOM 517 O O . THR A 1 71 ? 16.073 32.220 -12.010 1.00 57.22 71 THR A O 1
ATOM 520 N N . SER A 1 72 ? 15.472 34.371 -12.039 1.00 54.44 72 SER A N 1
ATOM 521 C CA . SER A 1 72 ? 14.214 34.208 -12.764 1.00 54.44 72 SER A CA 1
ATOM 522 C C . SER A 1 72 ? 14.487 33.980 -14.254 1.00 54.44 72 SER A C 1
ATOM 524 O O . SER A 1 72 ? 14.531 34.910 -15.057 1.00 54.44 72 SER A O 1
ATOM 526 N N . SER A 1 73 ? 14.679 32.716 -14.632 1.00 60.53 73 SER A N 1
ATOM 527 C CA . SER A 1 73 ? 14.698 32.291 -16.032 1.00 60.53 73 SER A CA 1
ATOM 528 C C . SER A 1 73 ? 13.279 31.948 -16.483 1.00 60.53 73 SER A C 1
ATOM 530 O O . SER A 1 73 ? 12.672 30.990 -16.004 1.00 60.53 73 SER A O 1
ATOM 532 N N . ALA A 1 74 ? 12.742 32.752 -17.401 1.00 62.91 74 ALA A N 1
ATOM 533 C CA . ALA A 1 74 ? 11.489 32.494 -18.099 1.00 62.91 74 ALA A CA 1
ATOM 534 C C . ALA A 1 74 ? 11.653 31.270 -19.021 1.00 62.91 74 ALA A C 1
ATOM 536 O O . ALA A 1 74 ? 12.045 31.381 -20.184 1.00 62.91 74 ALA A O 1
ATOM 537 N N . GLY A 1 75 ? 11.408 30.083 -18.468 1.00 55.53 75 GLY A N 1
ATOM 538 C CA . GLY A 1 75 ? 11.440 28.812 -19.182 1.00 55.53 75 GLY A CA 1
ATOM 539 C C . GLY A 1 75 ? 10.118 28.514 -19.886 1.00 55.53 75 GLY A C 1
ATOM 540 O O . GLY A 1 75 ? 9.044 28.724 -19.330 1.00 55.53 75 GLY A O 1
ATOM 541 N N . LYS A 1 76 ? 10.234 28.007 -21.119 1.00 64.00 76 LYS A N 1
ATOM 542 C CA . LYS A 1 76 ? 9.202 27.349 -21.944 1.00 64.00 76 LYS A CA 1
ATOM 543 C C . LYS A 1 76 ? 8.165 26.561 -21.125 1.00 64.00 76 LYS A C 1
ATOM 545 O O . LYS A 1 76 ? 8.540 26.019 -20.087 1.00 64.00 76 LYS A O 1
ATOM 550 N N . PRO A 1 77 ? 6.924 26.379 -21.630 1.00 56.06 77 PRO A N 1
ATOM 551 C CA . PRO A 1 77 ? 5.957 25.470 -21.020 1.00 56.06 77 PRO A CA 1
ATOM 552 C C . PRO A 1 77 ? 6.554 24.059 -20.989 1.00 56.06 77 PRO A C 1
ATOM 554 O O . PRO A 1 77 ? 6.584 23.344 -21.989 1.00 56.06 77 PRO A O 1
ATOM 557 N N . SER A 1 78 ? 7.117 23.715 -19.835 1.00 60.44 78 SER A N 1
ATOM 558 C CA . SER A 1 78 ? 7.580 22.385 -19.494 1.00 60.44 78 SER A CA 1
ATOM 559 C C . SER A 1 78 ? 6.330 21.527 -19.431 1.00 60.44 78 SER A C 1
ATOM 561 O O . SER A 1 78 ? 5.469 21.762 -18.584 1.00 60.44 78 SER A O 1
ATOM 563 N N . SER A 1 79 ? 6.185 20.582 -20.359 1.00 64.44 79 SER A N 1
ATOM 564 C CA . SER A 1 79 ? 5.227 19.498 -20.194 1.00 64.44 79 SER A CA 1
ATOM 565 C C . SER A 1 79 ? 5.665 18.735 -18.950 1.00 64.44 79 SER A C 1
ATOM 567 O O . SER A 1 79 ? 6.582 17.914 -19.014 1.00 64.44 79 SER A O 1
ATOM 569 N N . THR A 1 80 ? 5.087 19.082 -17.803 1.00 66.75 80 THR A N 1
ATOM 570 C CA . THR A 1 80 ? 5.310 18.373 -16.549 1.00 66.75 80 THR A CA 1
ATOM 571 C C . THR A 1 80 ? 5.025 16.897 -16.812 1.00 66.75 80 THR A C 1
ATOM 573 O O . THR A 1 80 ? 3.908 16.587 -17.238 1.00 66.75 80 THR A O 1
ATOM 576 N N . PRO A 1 81 ? 6.015 16.000 -16.654 1.00 76.50 81 PRO A N 1
ATOM 577 C CA . PRO A 1 81 ? 5.791 14.581 -16.862 1.00 76.50 81 PRO A CA 1
ATOM 578 C C . PRO A 1 81 ? 4.677 14.141 -15.916 1.00 76.50 81 PRO A C 1
ATOM 580 O O . PRO A 1 81 ? 4.744 14.396 -14.713 1.00 76.50 81 PRO A O 1
ATOM 583 N N . VAL A 1 82 ? 3.625 13.550 -16.484 1.00 81.19 82 VAL A N 1
ATOM 584 C CA . VAL A 1 82 ? 2.518 12.987 -15.709 1.00 81.19 82 VAL A CA 1
ATOM 585 C C . VAL A 1 82 ? 3.120 11.932 -14.776 1.00 81.19 82 VAL A C 1
ATOM 587 O O . VAL A 1 82 ? 3.896 11.096 -15.254 1.00 81.19 82 VAL A O 1
ATOM 590 N N . PRO A 1 83 ? 2.854 11.998 -13.460 1.00 83.19 83 PRO A N 1
ATOM 591 C CA . PRO A 1 83 ? 3.396 11.024 -12.526 1.00 83.19 83 PRO A CA 1
ATOM 592 C C . PRO A 1 83 ? 2.926 9.614 -12.913 1.00 83.19 83 PRO A C 1
ATOM 594 O O . PRO A 1 83 ? 1.808 9.457 -13.404 1.00 83.19 83 PRO A O 1
ATOM 597 N N . PRO A 1 84 ? 3.770 8.587 -12.733 1.00 90.81 84 PRO A N 1
ATOM 598 C CA . PRO A 1 84 ? 3.376 7.219 -13.028 1.00 90.81 84 PRO A CA 1
ATOM 599 C C . PRO A 1 84 ? 2.212 6.803 -12.126 1.00 90.81 84 PRO A C 1
ATOM 601 O O . PRO A 1 84 ? 2.264 6.978 -10.908 1.00 90.81 84 PRO A O 1
ATOM 604 N N . GLU A 1 85 ? 1.179 6.233 -12.738 1.00 93.62 85 GLU A N 1
ATOM 605 C CA . GLU A 1 85 ? 0.012 5.708 -12.034 1.00 93.62 85 GLU A CA 1
ATOM 606 C C . GLU A 1 85 ? 0.373 4.425 -11.255 1.00 93.62 85 GLU A C 1
ATOM 608 O O . GLU A 1 85 ? 1.214 3.639 -11.713 1.00 93.62 85 GLU A O 1
ATOM 613 N N . PRO A 1 86 ? -0.237 4.178 -10.079 1.00 94.75 86 PRO A N 1
ATOM 614 C CA . PRO A 1 86 ? -0.039 2.935 -9.336 1.00 94.75 86 PRO A CA 1
ATOM 615 C C . PRO A 1 86 ? -0.642 1.736 -10.087 1.00 94.75 86 PRO A C 1
ATOM 617 O O . PRO A 1 86 ? -1.376 1.906 -11.058 1.00 94.75 86 PRO A O 1
ATOM 620 N N . CYS A 1 87 ? -0.346 0.503 -9.666 1.00 96.31 87 CYS A N 1
ATOM 621 C CA . CYS A 1 87 ? -0.908 -0.682 -10.322 1.00 96.31 87 CYS A CA 1
ATOM 622 C C . CYS A 1 87 ? -2.434 -0.767 -10.141 1.00 96.31 87 CYS A C 1
ATOM 624 O O . CYS A 1 87 ? -2.986 -0.207 -9.196 1.00 96.31 87 CYS A O 1
ATOM 626 N N . ALA A 1 88 ? -3.120 -1.506 -11.020 1.00 95.38 88 ALA A N 1
ATOM 627 C CA . ALA A 1 88 ? -4.584 -1.612 -11.020 1.00 95.38 88 ALA A CA 1
ATOM 628 C C . ALA A 1 88 ? -5.171 -2.069 -9.670 1.00 95.38 88 ALA A C 1
ATOM 630 O O . ALA A 1 88 ? -6.219 -1.576 -9.262 1.00 95.38 88 ALA A O 1
ATOM 631 N N . LEU A 1 89 ? -4.470 -2.956 -8.949 1.00 95.00 89 LEU A N 1
ATOM 632 C CA . LEU A 1 89 ? -4.843 -3.358 -7.591 1.00 95.00 89 LEU A CA 1
ATOM 633 C C . LEU A 1 89 ? -4.879 -2.141 -6.656 1.00 95.00 89 LEU A C 1
ATOM 635 O O . LEU A 1 89 ? -5.915 -1.844 -6.070 1.00 95.00 89 LEU A O 1
ATOM 639 N N . LEU A 1 90 ? -3.780 -1.388 -6.571 1.00 94.00 90 LEU A N 1
ATOM 640 C CA . LEU A 1 90 ? -3.703 -0.185 -5.740 1.00 94.00 90 LEU A CA 1
ATOM 641 C C . LEU A 1 90 ? -4.661 0.911 -6.206 1.00 94.00 90 LEU A C 1
ATOM 643 O O . LEU A 1 90 ? -5.230 1.585 -5.361 1.00 94.00 90 LEU A O 1
ATOM 647 N N . GLN A 1 91 ? -4.880 1.075 -7.513 1.00 93.44 91 GLN A N 1
ATOM 648 C CA . GLN A 1 91 ? -5.877 2.015 -8.033 1.00 93.44 91 GLN A CA 1
ATOM 649 C C . GLN A 1 91 ? -7.288 1.646 -7.586 1.00 93.44 91 GLN A C 1
ATOM 651 O O . GLN A 1 91 ? -8.047 2.536 -7.226 1.00 93.44 91 GLN A O 1
ATOM 656 N N . SER A 1 92 ? -7.644 0.356 -7.590 1.00 91.81 92 SER A N 1
ATOM 657 C CA . SER A 1 92 ? -8.964 -0.083 -7.128 1.00 91.81 92 SER A CA 1
ATOM 658 C C . SER A 1 92 ? -9.162 0.225 -5.648 1.00 91.81 92 SER A C 1
ATOM 660 O O . SER A 1 92 ? -10.203 0.745 -5.274 1.00 91.81 92 SER A O 1
ATOM 662 N N . ILE A 1 93 ? -8.125 0.002 -4.836 1.00 89.44 93 ILE A N 1
ATOM 663 C CA . ILE A 1 93 ? -8.129 0.334 -3.416 1.00 89.44 93 ILE A CA 1
ATOM 664 C C . ILE A 1 93 ? -8.214 1.848 -3.254 1.00 89.44 93 ILE A C 1
ATOM 666 O O . ILE A 1 93 ? -9.201 2.312 -2.722 1.00 89.44 93 ILE A O 1
ATOM 670 N N . ILE A 1 94 ? -7.286 2.635 -3.799 1.00 88.50 94 ILE A N 1
ATOM 671 C CA . ILE A 1 94 ? -7.297 4.107 -3.703 1.00 88.50 94 ILE A CA 1
ATOM 672 C C . ILE A 1 94 ? -8.600 4.711 -4.259 1.00 88.50 94 ILE A C 1
ATOM 674 O O . ILE A 1 94 ? -9.074 5.712 -3.741 1.00 88.50 94 ILE A O 1
ATOM 678 N N . GLY A 1 95 ? -9.209 4.112 -5.282 1.00 83.88 95 GLY A N 1
ATOM 679 C CA . GLY A 1 95 ? -10.490 4.551 -5.839 1.00 83.88 95 GLY A CA 1
ATOM 680 C C . GLY A 1 95 ? -11.678 4.345 -4.896 1.00 83.88 95 GLY A C 1
ATOM 681 O O . GLY A 1 95 ? -12.645 5.094 -4.983 1.00 83.88 95 GLY A O 1
ATOM 682 N N . LEU A 1 96 ? -11.597 3.386 -3.969 1.00 80.69 96 LEU A N 1
ATOM 683 C CA . LEU A 1 96 ? -12.549 3.260 -2.858 1.00 80.69 96 LEU A CA 1
ATOM 684 C C . LEU A 1 96 ? -12.330 4.346 -1.788 1.00 80.69 96 LEU A C 1
ATOM 686 O O . LEU A 1 96 ? -13.160 4.504 -0.902 1.00 80.69 96 LEU A O 1
ATOM 690 N N . TYR A 1 97 ? -11.210 5.072 -1.847 1.00 71.38 97 TYR A N 1
ATOM 691 C CA . TYR A 1 97 ? -10.796 6.070 -0.867 1.00 71.38 97 TYR A CA 1
ATOM 692 C C . TYR A 1 97 ? -11.094 7.447 -1.459 1.00 71.38 97 TYR A C 1
ATOM 694 O O . TYR A 1 97 ? -10.180 8.208 -1.788 1.00 71.38 97 TYR A O 1
ATOM 702 N N . ASP A 1 98 ? -12.374 7.761 -1.652 1.00 63.62 98 ASP A N 1
ATOM 703 C CA . ASP A 1 98 ? -12.760 9.133 -1.971 1.00 63.62 98 ASP A CA 1
ATOM 704 C C . ASP A 1 98 ? -12.436 10.016 -0.750 1.00 63.62 98 ASP A C 1
ATOM 706 O O . ASP A 1 98 ? -13.002 9.799 0.317 1.00 63.62 98 ASP A O 1
ATOM 710 N N . PRO A 1 99 ? -11.525 11.002 -0.836 1.00 56.75 99 PRO A N 1
ATOM 711 C CA . PRO A 1 99 ? -11.207 11.869 0.298 1.00 56.75 99 PRO A CA 1
ATOM 712 C C . PRO A 1 99 ? -12.391 12.741 0.753 1.00 56.75 99 PRO A C 1
ATOM 714 O O . PRO A 1 99 ? -12.285 13.379 1.802 1.00 56.75 99 PRO A O 1
ATOM 717 N N . ALA A 1 100 ? -13.473 12.823 -0.031 1.00 59.91 100 ALA A N 1
ATOM 718 C CA . ALA A 1 100 ? -14.682 13.563 0.326 1.00 59.91 100 ALA A CA 1
ATOM 719 C C . ALA A 1 100 ? -15.644 12.769 1.227 1.00 59.91 100 ALA A C 1
ATOM 721 O O . ALA A 1 100 ? -16.332 13.370 2.051 1.00 59.91 100 ALA A O 1
ATOM 722 N N . GLU A 1 101 ? -15.669 11.445 1.093 1.00 58.50 101 GLU A N 1
ATOM 723 C CA . GLU A 1 101 ? -16.458 10.534 1.921 1.00 58.50 101 GLU A CA 1
ATOM 724 C C . GLU A 1 101 ? -15.464 9.876 2.878 1.00 58.50 101 GLU A C 1
ATOM 726 O O . GLU A 1 101 ? -14.709 8.995 2.4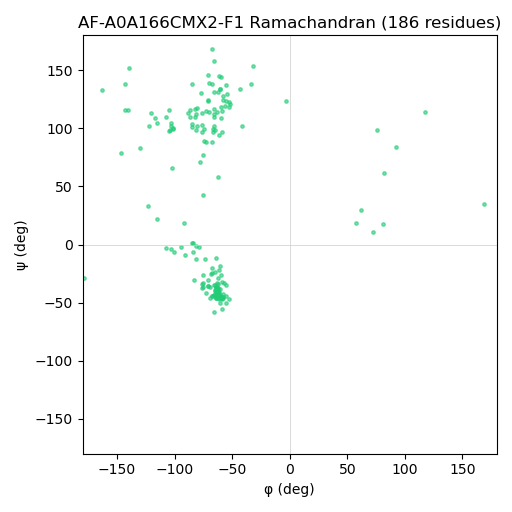77 1.00 58.50 101 GLU A O 1
ATOM 731 N N . GLU A 1 102 ? -15.375 10.396 4.109 1.00 56.59 102 GLU A N 1
ATOM 732 C CA . GLU A 1 102 ? -14.449 9.937 5.151 1.00 56.59 102 GLU A CA 1
ATOM 733 C C . GLU A 1 102 ? -14.204 8.427 5.086 1.00 56.59 102 GLU A C 1
ATOM 735 O O . GLU A 1 102 ? -15.133 7.656 4.882 1.00 56.59 102 GLU A O 1
ATOM 740 N N . LEU A 1 103 ? -12.941 8.029 5.273 1.00 61.31 103 LEU A N 1
ATOM 741 C CA . LEU A 1 103 ? -12.384 6.688 5.085 1.00 61.31 103 LEU A CA 1
ATOM 742 C C . LEU A 1 103 ? -12.989 5.614 6.014 1.00 61.31 103 LEU A C 1
ATOM 744 O O . LEU A 1 103 ? -12.286 4.995 6.826 1.00 61.31 103 LEU A O 1
ATOM 748 N N . GLU A 1 104 ? -14.300 5.433 5.954 1.00 64.12 104 GLU A N 1
ATOM 749 C CA . GLU A 1 104 ? -15.071 4.705 6.944 1.00 64.12 104 GLU A CA 1
ATOM 750 C C . GLU A 1 104 ? -14.861 3.199 6.797 1.00 64.12 104 GLU A C 1
ATOM 752 O O . GLU A 1 104 ? -14.694 2.502 7.802 1.00 64.12 104 GLU A O 1
ATOM 757 N N . ASP A 1 105 ? -14.728 2.739 5.553 1.00 72.44 105 ASP A N 1
ATOM 758 C CA . ASP A 1 105 ? -14.903 1.328 5.220 1.00 72.44 105 ASP A CA 1
ATOM 759 C C . ASP A 1 105 ? -13.614 0.576 4.892 1.00 72.44 105 ASP A C 1
ATOM 761 O O . ASP A 1 105 ? -13.682 -0.628 4.668 1.00 72.44 105 ASP A O 1
ATOM 765 N N . PHE A 1 106 ? -12.432 1.215 4.867 1.00 79.12 106 PHE A N 1
ATOM 766 C CA . PHE A 1 106 ? -11.210 0.436 4.639 1.00 79.12 106 PHE A CA 1
ATOM 767 C C . PHE A 1 106 ? -10.861 -0.391 5.882 1.00 79.12 106 PHE A C 1
ATOM 769 O O . PHE A 1 106 ? -10.515 0.202 6.922 1.00 79.12 106 PHE A O 1
ATOM 776 N N . PRO A 1 107 ? -10.903 -1.731 5.782 1.00 79.31 107 PRO A N 1
ATOM 777 C CA . PRO A 1 107 ? -1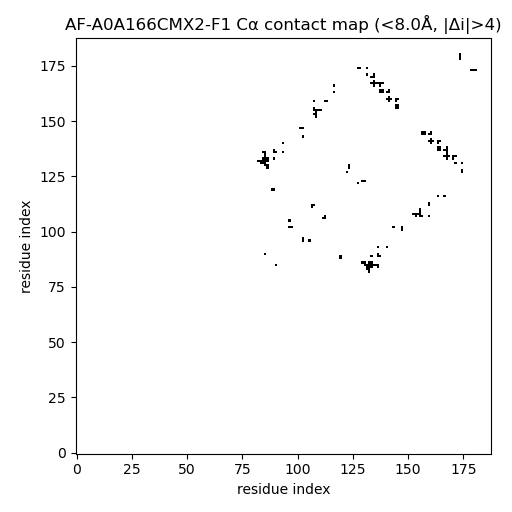0.708 -2.585 6.928 1.00 79.31 107 PRO A CA 1
ATOM 778 C C . PRO A 1 107 ? -9.213 -2.735 7.202 1.00 79.31 107 PRO A C 1
ATOM 780 O O . PRO A 1 107 ? -8.434 -3.308 6.443 1.00 79.31 107 PRO A O 1
ATOM 783 N N . THR A 1 108 ? -8.793 -2.169 8.323 1.00 81.31 108 THR A N 1
ATOM 784 C CA . THR A 1 108 ? -7.459 -2.388 8.894 1.00 81.31 108 THR A CA 1
ATOM 785 C C . THR A 1 108 ? -7.496 -3.397 10.033 1.00 81.31 108 THR A C 1
ATOM 787 O O . THR A 1 108 ? -6.448 -3.810 10.525 1.00 81.31 108 THR A O 1
ATOM 790 N N . THR A 1 109 ? -8.690 -3.829 10.437 1.00 78.00 109 THR A N 1
ATOM 791 C CA . THR A 1 109 ? -8.906 -4.856 11.450 1.00 78.00 109 THR A CA 1
ATOM 792 C C . THR A 1 109 ? -8.299 -6.183 11.033 1.00 78.00 109 THR A C 1
ATOM 794 O O . THR A 1 109 ? -8.313 -6.549 9.861 1.00 78.00 109 THR A O 1
ATOM 797 N N . CYS A 1 110 ? -7.793 -6.927 12.016 1.00 78.88 110 CYS A N 1
ATOM 798 C CA . CYS A 1 110 ? -7.420 -8.335 11.860 1.00 78.88 110 CYS A CA 1
ATOM 799 C C . CYS A 1 110 ? -6.387 -8.633 10.754 1.00 78.88 110 CYS A C 1
ATOM 801 O O . CYS A 1 110 ? -6.243 -9.787 10.358 1.00 78.88 110 CYS A O 1
ATOM 803 N N . GLY A 1 111 ? -5.640 -7.627 10.287 1.00 86.12 111 GLY A N 1
ATOM 804 C CA . GLY A 1 111 ? -4.596 -7.813 9.282 1.00 86.12 111 GLY A CA 1
ATOM 805 C C . GLY A 1 111 ? -5.095 -7.894 7.838 1.00 86.12 111 GLY A C 1
ATOM 806 O O . GLY A 1 111 ? -4.331 -8.328 6.984 1.00 86.12 111 GLY A O 1
ATOM 807 N N . GLU A 1 112 ? -6.318 -7.464 7.520 1.00 88.00 112 GLU A N 1
ATOM 808 C CA . GLU A 1 112 ? -6.835 -7.492 6.135 1.00 88.00 112 GLU A CA 1
ATOM 809 C C . GLU A 1 112 ? -5.962 -6.679 5.155 1.00 88.00 112 GLU A C 1
ATOM 811 O O . GLU A 1 112 ? -5.731 -7.079 4.013 1.00 88.00 112 GLU A O 1
ATOM 816 N N . TYR A 1 113 ? -5.340 -5.592 5.624 1.00 91.69 113 TYR A N 1
ATOM 817 C CA . TYR A 1 113 ? -4.350 -4.840 4.843 1.00 91.69 113 TYR A CA 1
ATOM 818 C C . TYR A 1 113 ? -3.101 -5.667 4.465 1.00 91.69 113 TYR A C 1
ATOM 820 O O . TYR A 1 113 ? -2.409 -5.322 3.504 1.00 91.69 113 TYR A O 1
ATOM 828 N N . LEU A 1 114 ? -2.787 -6.750 5.189 1.00 94.69 114 LEU A N 1
ATOM 829 C CA . LEU A 1 114 ? -1.664 -7.637 4.868 1.00 94.69 114 LEU A CA 1
ATOM 830 C C . LEU A 1 114 ? -1.945 -8.462 3.614 1.00 94.69 114 LEU A C 1
ATOM 832 O O . LEU A 1 114 ? -1.027 -8.675 2.825 1.00 94.69 114 LEU A O 1
ATOM 836 N N . GLU A 1 115 ? -3.192 -8.882 3.391 1.00 93.62 115 GLU A N 1
ATOM 837 C CA . GLU A 1 115 ? -3.579 -9.596 2.169 1.00 93.62 115 GLU A CA 1
ATOM 838 C C . GLU A 1 115 ? -3.358 -8.715 0.935 1.00 93.62 115 GLU A C 1
ATOM 840 O O . GLU A 1 115 ? -2.782 -9.164 -0.060 1.00 93.62 115 GLU A O 1
ATOM 845 N N . LEU A 1 116 ? -3.698 -7.425 1.034 1.00 93.81 116 LEU A N 1
ATOM 846 C CA . LEU A 1 116 ? -3.386 -6.439 0.001 1.00 93.81 116 LEU A CA 1
ATOM 847 C C . LEU A 1 116 ? -1.873 -6.338 -0.247 1.00 93.81 116 LEU A C 1
ATOM 849 O O . LEU A 1 116 ? -1.442 -6.347 -1.401 1.00 93.81 116 LEU A O 1
ATOM 853 N N . LEU A 1 117 ? -1.060 -6.258 0.811 1.00 95.94 117 LEU A N 1
ATOM 854 C CA . LEU A 1 117 ? 0.400 -6.184 0.684 1.00 95.94 117 LEU A CA 1
ATOM 855 C C . LEU A 1 117 ? 0.994 -7.452 0.061 1.00 95.94 117 LEU A C 1
ATOM 857 O O . LEU A 1 117 ? 1.863 -7.354 -0.806 1.00 95.94 117 LEU A O 1
ATOM 861 N N . PHE A 1 118 ? 0.534 -8.637 0.457 1.00 96.88 118 PHE A N 1
ATOM 862 C CA . PHE A 1 118 ? 1.011 -9.895 -0.118 1.00 96.88 118 PHE A CA 1
ATOM 863 C C . PHE A 1 118 ? 0.595 -10.047 -1.578 1.00 96.88 118 PHE A C 1
ATOM 865 O O . PHE A 1 118 ? 1.450 -10.323 -2.418 1.00 96.88 118 PHE A O 1
ATOM 872 N N . THR A 1 119 ? -0.658 -9.740 -1.908 1.00 96.81 119 THR A N 1
ATOM 873 C CA . THR A 1 119 ? -1.136 -9.737 -3.298 1.00 96.81 119 THR A CA 1
ATOM 874 C C . THR A 1 119 ? -0.346 -8.737 -4.144 1.00 96.81 119 THR A C 1
ATOM 876 O O . THR A 1 119 ? 0.092 -9.051 -5.252 1.00 96.81 119 THR A O 1
ATOM 879 N N . HIS A 1 120 ? -0.085 -7.538 -3.612 1.00 97.50 120 HIS A N 1
ATOM 880 C CA . HIS A 1 120 ? 0.766 -6.547 -4.266 1.00 97.50 120 HIS A CA 1
ATOM 881 C C . HIS A 1 120 ? 2.176 -7.095 -4.533 1.00 97.50 120 HIS A C 1
ATOM 883 O O . HIS A 1 120 ? 2.686 -6.935 -5.639 1.00 97.50 120 HIS A O 1
ATOM 889 N N . ARG A 1 121 ? 2.798 -7.773 -3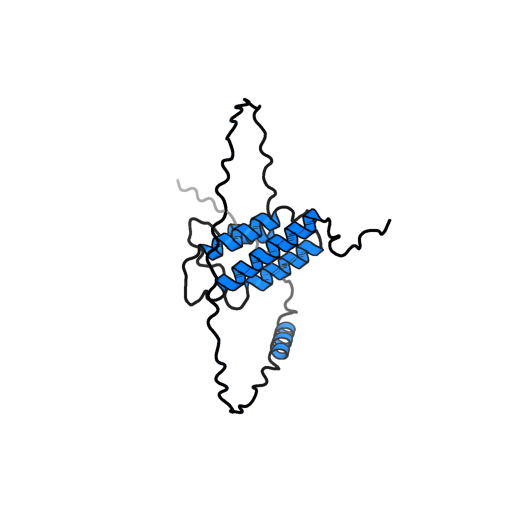.562 1.00 97.50 121 ARG A N 1
ATOM 890 C CA . ARG A 1 121 ? 4.132 -8.381 -3.721 1.00 97.50 121 ARG A CA 1
ATOM 891 C C . ARG A 1 121 ? 4.157 -9.481 -4.772 1.00 97.50 121 ARG A C 1
ATOM 893 O O . ARG A 1 121 ? 5.104 -9.540 -5.556 1.00 97.50 121 ARG A O 1
ATOM 900 N N . GLU A 1 122 ? 3.138 -10.331 -4.808 1.00 97.69 122 GLU A N 1
ATOM 901 C CA . GLU A 1 122 ? 3.013 -11.379 -5.822 1.00 97.69 122 GLU A CA 1
ATOM 902 C C . GLU A 1 122 ? 2.936 -10.768 -7.225 1.00 97.69 122 GLU A C 1
ATOM 904 O O . GLU A 1 122 ? 3.747 -11.105 -8.094 1.00 97.69 122 GLU A O 1
ATOM 909 N N . LEU A 1 123 ? 2.051 -9.785 -7.424 1.00 96.75 123 LEU A N 1
ATOM 910 C CA . LEU A 1 123 ? 1.930 -9.057 -8.692 1.00 96.75 123 LEU A CA 1
ATOM 911 C C . LEU A 1 123 ? 3.216 -8.309 -9.058 1.00 96.75 123 LEU A C 1
ATOM 913 O O . LEU A 1 123 ? 3.639 -8.328 -10.220 1.00 96.75 123 LEU A O 1
ATOM 917 N N . PHE A 1 124 ? 3.861 -7.687 -8.072 1.00 96.50 124 PHE A N 1
ATOM 918 C CA . PHE A 1 124 ? 5.131 -7.000 -8.252 1.00 96.50 124 PHE A CA 1
ATOM 919 C C . PHE A 1 124 ? 6.213 -7.965 -8.731 1.00 96.50 124 PHE A C 1
ATOM 921 O O . PHE A 1 124 ? 6.909 -7.662 -9.695 1.00 96.50 124 PHE A O 1
ATOM 928 N N . SER A 1 125 ? 6.319 -9.149 -8.122 1.00 94.81 125 SER A N 1
ATOM 929 C CA . SER A 1 125 ? 7.302 -10.164 -8.514 1.00 94.81 125 SER A CA 1
ATOM 930 C C . SER A 1 125 ? 7.090 -10.678 -9.943 1.00 94.81 125 SER A C 1
ATOM 932 O O . SER A 1 125 ? 8.063 -10.950 -10.648 1.00 94.81 125 SER A O 1
ATOM 934 N N . ALA A 1 126 ? 5.834 -10.748 -10.398 1.00 95.88 126 ALA A N 1
ATOM 935 C CA . ALA A 1 126 ? 5.486 -11.183 -11.745 1.00 95.88 126 ALA A CA 1
ATOM 936 C C . ALA A 1 126 ? 5.769 -10.104 -12.806 1.00 95.88 126 ALA A C 1
ATOM 938 O O . ALA A 1 126 ? 6.199 -10.425 -13.917 1.00 95.88 126 ALA A O 1
ATOM 939 N N . CYS A 1 127 ? 5.533 -8.824 -12.489 1.00 94.81 127 CYS A N 1
ATOM 940 C CA . CYS A 1 127 ? 5.756 -7.718 -13.421 1.00 94.81 127 CYS A CA 1
ATOM 941 C C . CYS A 1 127 ? 6.210 -6.418 -12.721 1.00 94.81 127 CYS A C 1
ATOM 943 O O . CYS A 1 127 ? 5.426 -5.469 -12.597 1.00 94.81 127 CYS A O 1
ATOM 945 N N . PRO A 1 128 ? 7.493 -6.299 -12.332 1.00 94.38 128 PRO A N 1
ATOM 946 C CA . PRO A 1 128 ? 7.972 -5.141 -11.569 1.00 94.38 128 PRO A CA 1
ATOM 947 C C . PRO A 1 128 ? 7.837 -3.809 -12.322 1.00 94.38 128 PRO A C 1
ATOM 949 O O . PRO A 1 128 ? 7.527 -2.772 -11.743 1.00 94.38 128 PRO A O 1
ATOM 952 N N . HIS A 1 129 ? 8.006 -3.838 -13.648 1.00 92.25 129 HIS A N 1
ATOM 953 C CA . HIS A 1 129 ? 7.920 -2.653 -14.507 1.00 92.25 129 HIS A CA 1
ATOM 954 C C . HIS A 1 129 ? 6.518 -2.024 -14.539 1.00 92.25 129 HIS A C 1
ATOM 956 O O . HIS A 1 129 ? 6.399 -0.830 -14.803 1.00 92.25 129 HIS A O 1
ATOM 962 N N . ALA A 1 130 ? 5.463 -2.794 -14.248 1.00 94.19 130 ALA A N 1
ATOM 963 C CA . ALA A 1 130 ? 4.091 -2.286 -14.164 1.00 94.19 130 ALA A CA 1
ATOM 964 C C . ALA A 1 130 ? 3.791 -1.552 -12.841 1.00 94.19 130 ALA A C 1
ATOM 966 O O . ALA A 1 130 ? 2.688 -1.046 -12.657 1.00 94.19 130 ALA A O 1
ATOM 967 N N . HIS A 1 131 ? 4.757 -1.495 -11.919 1.00 96.25 131 HIS A N 1
ATOM 968 C CA . HIS A 1 131 ? 4.573 -0.989 -10.558 1.00 96.25 131 HIS A CA 1
ATOM 969 C C . HIS A 1 131 ? 5.396 0.278 -10.276 1.00 96.25 131 HIS A C 1
ATOM 971 O O . HIS A 1 131 ? 5.668 0.609 -9.123 1.00 96.25 131 HIS A O 1
ATOM 977 N N . THR A 1 132 ? 5.788 1.023 -11.314 1.00 95.88 132 THR A N 1
ATOM 978 C CA . THR A 1 132 ? 6.596 2.250 -11.178 1.00 95.88 132 THR A CA 1
ATOM 979 C C . THR A 1 132 ? 5.901 3.357 -10.381 1.00 95.88 132 THR A C 1
ATOM 981 O O . THR A 1 132 ? 6.582 4.130 -9.710 1.00 95.88 132 THR A O 1
ATOM 984 N N . GLY A 1 133 ? 4.565 3.415 -10.404 1.00 96.00 133 GLY A N 1
ATOM 985 C CA . GLY A 1 133 ? 3.767 4.344 -9.594 1.00 96.00 133 GLY A CA 1
ATOM 986 C C . GLY A 1 133 ? 3.339 3.809 -8.225 1.00 96.00 133 GLY A C 1
ATOM 987 O O . GLY A 1 133 ? 2.839 4.569 -7.395 1.00 96.00 133 GLY A O 1
ATOM 988 N N . CYS A 1 134 ? 3.554 2.520 -7.937 1.00 97.12 134 CYS A N 1
ATOM 989 C CA . CYS A 1 134 ? 3.118 1.908 -6.678 1.00 97.12 134 CYS A CA 1
ATOM 990 C C . CYS A 1 134 ? 3.733 2.533 -5.423 1.00 97.12 134 CYS A C 1
ATOM 992 O O . CYS A 1 134 ? 2.986 2.697 -4.460 1.00 97.12 134 CYS A O 1
ATOM 994 N N . PRO A 1 135 ? 5.020 2.946 -5.392 1.00 97.50 135 PRO A N 1
ATOM 995 C CA . PRO A 1 135 ? 5.561 3.637 -4.225 1.00 97.50 135 PRO A CA 1
ATOM 996 C C . PRO A 1 135 ? 4.745 4.876 -3.839 1.00 97.50 135 PRO A C 1
ATOM 998 O O . PRO A 1 135 ? 4.410 5.069 -2.675 1.00 97.50 135 PRO A O 1
ATOM 1001 N N . ALA A 1 136 ? 4.357 5.695 -4.821 1.00 95.69 136 ALA A N 1
ATOM 1002 C CA . ALA A 1 136 ? 3.558 6.888 -4.561 1.00 95.69 136 ALA A CA 1
ATOM 1003 C C . ALA A 1 136 ? 2.155 6.533 -4.041 1.00 95.69 136 ALA A C 1
ATOM 1005 O O . ALA A 1 136 ? 1.704 7.137 -3.067 1.00 95.69 136 ALA A O 1
ATOM 1006 N N . GLY A 1 137 ? 1.504 5.528 -4.638 1.00 94.38 137 GLY A N 1
ATOM 1007 C CA . GLY A 1 137 ? 0.185 5.053 -4.206 1.00 94.38 137 GLY A CA 1
ATOM 1008 C C . GLY A 1 137 ? 0.186 4.457 -2.793 1.00 94.38 137 GLY A C 1
ATOM 1009 O O . GLY A 1 137 ? -0.654 4.811 -1.971 1.00 94.38 137 GLY A O 1
ATOM 1010 N N . LEU A 1 138 ? 1.174 3.621 -2.461 1.00 96.38 138 LEU A N 1
ATOM 1011 C CA . LEU A 1 138 ? 1.343 3.047 -1.119 1.00 96.38 138 LEU A CA 1
ATOM 1012 C C . LEU A 1 138 ? 1.612 4.135 -0.069 1.00 96.38 138 LEU A C 1
ATOM 1014 O O . LEU A 1 138 ? 1.020 4.122 1.010 1.00 96.38 138 LEU A O 1
ATOM 1018 N N . ALA A 1 139 ? 2.455 5.121 -0.390 1.00 96.00 139 ALA A N 1
ATOM 1019 C CA . ALA A 1 139 ? 2.688 6.266 0.487 1.00 96.00 139 ALA A CA 1
ATOM 1020 C C . ALA A 1 139 ? 1.429 7.134 0.663 1.00 96.00 139 ALA A C 1
ATOM 1022 O O . ALA A 1 139 ? 1.209 7.692 1.738 1.00 96.00 139 ALA A O 1
ATOM 1023 N N . GLN A 1 140 ? 0.599 7.261 -0.375 1.00 93.19 140 GLN A N 1
ATOM 1024 C CA . GLN A 1 140 ? -0.687 7.950 -0.287 1.00 93.19 140 GLN A CA 1
ATOM 1025 C C . GLN A 1 140 ? -1.664 7.206 0.628 1.00 93.19 140 GLN A C 1
ATOM 1027 O O . GLN A 1 140 ? -2.273 7.856 1.474 1.00 93.19 140 GLN A O 1
ATOM 1032 N N . LEU A 1 141 ? -1.757 5.877 0.525 1.00 91.88 141 LEU A N 1
ATOM 1033 C CA . LEU A 1 141 ? -2.567 5.053 1.428 1.00 91.88 141 LEU A CA 1
ATOM 1034 C C . LEU A 1 141 ? -2.118 5.192 2.883 1.00 91.88 141 LEU A C 1
ATOM 1036 O O . LEU A 1 141 ? -2.944 5.436 3.758 1.00 91.88 141 LEU A O 1
ATOM 1040 N N . ALA A 1 142 ? -0.808 5.130 3.137 1.00 94.31 142 ALA A N 1
ATOM 1041 C CA . ALA A 1 142 ? -0.270 5.353 4.475 1.00 94.31 142 ALA A CA 1
ATOM 1042 C C . ALA A 1 142 ? -0.668 6.732 5.023 1.00 94.31 142 ALA A C 1
ATOM 1044 O O . ALA A 1 142 ? -1.142 6.833 6.149 1.00 94.31 142 ALA A O 1
ATOM 1045 N N . ARG A 1 143 ? -0.545 7.795 4.216 1.00 92.75 143 ARG A N 1
ATOM 1046 C CA . ARG A 1 143 ? -0.972 9.142 4.629 1.00 92.75 143 ARG A CA 1
ATOM 1047 C C . ARG A 1 143 ? -2.477 9.232 4.881 1.00 92.75 143 ARG A C 1
ATOM 1049 O O . ARG A 1 143 ? -2.883 9.914 5.815 1.00 92.75 143 ARG A O 1
ATOM 1056 N N . ALA A 1 144 ? -3.298 8.570 4.069 1.00 90.31 144 ALA A N 1
ATOM 1057 C CA . ALA A 1 144 ? -4.747 8.554 4.260 1.00 90.31 144 ALA A CA 1
ATOM 1058 C C . ALA A 1 144 ? -5.130 7.882 5.589 1.00 90.31 144 ALA A C 1
ATOM 1060 O O . ALA A 1 144 ? -5.973 8.403 6.314 1.00 90.31 144 ALA A O 1
ATOM 1061 N N . LEU A 1 145 ? -4.463 6.779 5.940 1.00 90.50 145 LEU A N 1
ATOM 1062 C CA . LEU A 1 145 ? -4.656 6.096 7.220 1.00 90.50 145 LEU A CA 1
ATOM 1063 C C . LEU A 1 145 ? -4.132 6.911 8.411 1.00 90.50 145 LEU A C 1
ATOM 1065 O O . LEU A 1 145 ? -4.768 6.925 9.456 1.00 90.50 145 LEU A O 1
ATOM 1069 N N . GLU A 1 146 ? -3.021 7.636 8.260 1.00 91.38 146 GLU A N 1
ATOM 1070 C CA . GLU A 1 146 ? -2.492 8.520 9.315 1.00 91.38 146 GLU A CA 1
ATOM 1071 C C . GLU A 1 146 ? -3.421 9.685 9.652 1.00 91.38 146 GLU A C 1
ATOM 1073 O O . GLU A 1 146 ? -3.502 10.099 10.806 1.00 91.38 146 GLU A O 1
ATOM 1078 N N . LEU A 1 147 ? -4.089 10.243 8.641 1.00 89.44 147 LEU A N 1
ATOM 1079 C CA . LEU A 1 147 ? -5.010 11.367 8.807 1.00 89.44 147 LEU A CA 1
ATOM 1080 C C . LEU A 1 147 ? -6.414 10.922 9.229 1.00 89.44 147 LEU A C 1
ATOM 1082 O O . LEU A 1 147 ? -7.263 11.767 9.521 1.00 89.44 147 LEU A O 1
ATOM 1086 N N . ARG A 1 148 ? -6.671 9.612 9.259 1.00 85.44 148 ARG A N 1
ATOM 1087 C CA . ARG A 1 148 ? -7.963 9.053 9.634 1.00 85.44 148 ARG A CA 1
ATOM 1088 C C . ARG A 1 148 ? -8.243 9.296 11.114 1.00 85.44 148 ARG A C 1
ATOM 1090 O O . ARG A 1 148 ? -7.373 9.138 11.967 1.00 85.44 148 ARG A O 1
ATOM 1097 N N . ALA A 1 149 ? -9.487 9.658 11.429 1.00 82.94 149 ALA A N 1
ATOM 1098 C CA . ALA A 1 149 ? -9.912 9.818 12.812 1.00 82.94 149 ALA A CA 1
ATOM 1099 C C . ALA A 1 149 ? -9.771 8.493 13.576 1.00 82.94 149 ALA A C 1
ATOM 1101 O O . ALA A 1 149 ? -10.186 7.432 13.097 1.00 82.94 149 ALA A O 1
ATOM 1102 N N . TRP A 1 150 ? -9.203 8.574 14.781 1.00 79.94 150 TRP A N 1
ATOM 1103 C CA . TRP A 1 150 ? -9.057 7.422 15.662 1.00 79.94 150 TRP A CA 1
ATOM 1104 C C . TRP A 1 150 ? -10.426 6.827 16.011 1.00 79.94 150 TRP A C 1
ATOM 1106 O O . TRP A 1 150 ? -11.346 7.549 16.403 1.00 79.94 150 TRP A O 1
ATOM 1116 N N . ARG A 1 151 ? -10.536 5.499 15.923 1.00 79.69 151 ARG A N 1
ATOM 1117 C CA . ARG A 1 151 ? -11.668 4.719 16.431 1.00 79.69 151 ARG A CA 1
ATOM 1118 C C . ARG A 1 151 ? -11.166 3.429 17.079 1.00 79.69 151 ARG A C 1
ATOM 1120 O O . ARG A 1 151 ? -10.128 2.898 16.693 1.00 79.69 151 ARG A O 1
ATOM 1127 N N . ALA A 1 152 ? -11.922 2.914 18.046 1.00 80.88 152 ALA A N 1
ATOM 1128 C CA . ALA A 1 152 ? -11.565 1.706 18.796 1.00 80.88 152 ALA A CA 1
ATOM 1129 C C . ALA A 1 152 ? -11.579 0.419 17.948 1.00 80.88 152 ALA A C 1
ATOM 1131 O O . ALA A 1 152 ? -10.959 -0.563 18.315 1.00 80.88 152 ALA A O 1
ATOM 1132 N N . ASP A 1 153 ? -12.266 0.409 16.809 1.00 77.50 153 ASP A N 1
ATOM 1133 C CA . ASP A 1 153 ? -12.240 -0.684 15.833 1.00 77.50 153 ASP A CA 1
ATOM 1134 C C . ASP A 1 153 ? -11.064 -0.577 14.848 1.00 77.50 153 ASP A C 1
ATOM 1136 O O . ASP A 1 153 ? -10.924 -1.414 13.971 1.00 77.50 153 ASP A O 1
ATOM 1140 N N . ARG A 1 154 ? -10.193 0.429 14.979 1.00 82.50 154 ARG A N 1
ATOM 1141 C CA . ARG A 1 154 ? -9.093 0.720 14.042 1.00 82.50 154 ARG A CA 1
ATOM 1142 C C . ARG A 1 154 ? -7.728 0.743 14.729 1.00 82.50 154 ARG A C 1
ATOM 1144 O O . ARG A 1 154 ? -6.834 1.500 14.360 1.00 82.50 154 ARG A O 1
ATOM 1151 N N . GLU A 1 155 ? -7.556 -0.093 15.750 1.00 82.94 155 GLU A N 1
ATOM 1152 C CA . GLU A 1 155 ? -6.323 -0.147 16.553 1.00 82.94 155 GLU A CA 1
ATOM 1153 C C . GLU A 1 155 ? -5.081 -0.490 15.708 1.00 82.94 155 GLU A C 1
ATOM 1155 O O . GLU A 1 155 ? -3.970 -0.069 16.028 1.00 82.94 155 GLU A O 1
ATOM 1160 N N . CYS A 1 156 ? -5.276 -1.191 14.589 1.00 90.00 156 CYS A N 1
ATOM 1161 C CA . CYS A 1 156 ? -4.217 -1.601 13.669 1.00 90.00 156 CYS A CA 1
ATOM 1162 C C . CYS A 1 156 ? -3.820 -0.529 12.635 1.00 90.00 156 CYS A C 1
ATOM 1164 O O . CYS A 1 156 ? -2.930 -0.789 11.827 1.00 90.00 156 CYS A O 1
ATOM 1166 N N . ASP A 1 157 ? -4.411 0.674 12.638 1.00 91.12 157 ASP A N 1
ATOM 1167 C CA . ASP A 1 157 ? -4.076 1.723 11.656 1.00 91.12 157 ASP A CA 1
ATOM 1168 C C . ASP A 1 157 ? -2.596 2.094 11.694 1.00 91.12 157 ASP A C 1
ATOM 1170 O O . ASP A 1 157 ? -1.957 2.195 10.650 1.00 91.12 157 ASP A O 1
ATOM 1174 N N . ALA A 1 158 ? -2.019 2.223 12.890 1.00 91.94 158 ALA A N 1
ATOM 1175 C CA . ALA A 1 158 ? -0.600 2.529 13.046 1.00 91.94 158 ALA A CA 1
ATOM 1176 C C . ALA A 1 158 ? 0.303 1.430 12.453 1.00 91.94 158 ALA A C 1
ATOM 1178 O O . ALA A 1 158 ? 1.334 1.728 11.844 1.00 91.94 158 ALA A O 1
ATOM 1179 N N . GLU A 1 159 ? -0.095 0.164 12.597 1.00 94.69 159 GLU A N 1
ATOM 1180 C CA . GLU A 1 159 ? 0.624 -0.974 12.024 1.00 94.69 159 GLU A CA 1
ATOM 1181 C C . GLU A 1 159 ? 0.502 -0.989 10.495 1.00 94.69 159 GLU A C 1
ATOM 1183 O O . GLU A 1 159 ? 1.511 -1.098 9.794 1.00 94.69 159 GLU A O 1
ATOM 1188 N N . ALA A 1 160 ? -0.711 -0.792 9.973 1.00 94.12 160 ALA A N 1
ATOM 1189 C CA . ALA A 1 160 ? -0.975 -0.707 8.542 1.00 94.12 160 ALA A CA 1
ATOM 1190 C C . ALA A 1 160 ? -0.183 0.437 7.890 1.00 94.12 160 ALA A C 1
ATOM 1192 O O . ALA A 1 160 ? 0.477 0.236 6.870 1.00 94.12 160 ALA A O 1
ATOM 1193 N N . VAL A 1 161 ? -0.167 1.618 8.512 1.00 94.94 161 VAL A N 1
ATOM 1194 C CA . VAL A 1 161 ? 0.636 2.773 8.085 1.00 94.94 161 VAL A CA 1
ATOM 1195 C C . VAL A 1 161 ? 2.114 2.409 7.977 1.00 94.94 161 VAL A C 1
ATOM 1197 O O . VAL A 1 161 ? 2.746 2.671 6.947 1.00 94.94 161 VAL A O 1
ATOM 1200 N N . ALA A 1 162 ? 2.675 1.797 9.023 1.00 96.31 162 ALA A N 1
ATOM 1201 C CA . ALA A 1 162 ? 4.074 1.387 9.028 1.00 96.31 162 ALA A CA 1
ATOM 1202 C C . ALA A 1 162 ? 4.358 0.365 7.916 1.00 96.31 162 ALA A C 1
ATOM 1204 O O . ALA A 1 162 ? 5.355 0.496 7.198 1.00 96.31 162 ALA A O 1
ATOM 1205 N N . ALA A 1 163 ? 3.458 -0.600 7.721 1.00 96.69 163 ALA A N 1
ATOM 1206 C CA . ALA A 1 163 ? 3.574 -1.622 6.690 1.00 96.69 163 ALA A CA 1
ATOM 1207 C C . ALA A 1 163 ? 3.524 -1.025 5.270 1.00 96.69 163 ALA A C 1
ATOM 1209 O O . ALA A 1 163 ? 4.397 -1.326 4.454 1.00 96.69 163 ALA A O 1
ATOM 1210 N N . PHE A 1 164 ? 2.587 -0.116 4.984 1.00 96.88 164 PHE A N 1
ATOM 1211 C CA . PHE A 1 164 ? 2.495 0.563 3.686 1.00 96.88 164 PHE A CA 1
ATOM 1212 C C . PHE A 1 164 ? 3.700 1.464 3.402 1.00 96.88 164 PHE A C 1
ATOM 1214 O O . PHE A 1 164 ? 4.211 1.469 2.280 1.00 96.88 164 PHE A O 1
ATOM 1221 N N . ARG A 1 165 ? 4.207 2.195 4.405 1.00 98.00 165 ARG A N 1
ATOM 1222 C CA . ARG A 1 165 ? 5.445 2.986 4.264 1.00 98.00 165 ARG A CA 1
ATOM 1223 C C . ARG A 1 165 ? 6.643 2.097 3.958 1.00 98.00 165 ARG A C 1
ATOM 1225 O O . ARG A 1 165 ? 7.449 2.425 3.085 1.00 98.00 165 ARG A O 1
ATOM 1232 N N . HIS A 1 166 ? 6.755 0.978 4.664 1.00 97.75 166 HIS A N 1
ATOM 1233 C CA . HIS A 1 166 ? 7.831 0.024 4.454 1.00 97.75 166 HIS A CA 1
ATOM 1234 C C . HIS A 1 166 ? 7.770 -0.596 3.053 1.00 97.75 166 HIS A C 1
ATOM 1236 O O . HIS A 1 166 ? 8.783 -0.621 2.353 1.00 97.75 166 HIS A O 1
ATOM 1242 N N . GLU A 1 167 ? 6.585 -1.017 2.610 1.00 97.75 167 GLU A N 1
ATOM 1243 C CA . GLU A 1 167 ? 6.377 -1.559 1.266 1.00 97.75 167 GLU A CA 1
ATOM 1244 C C . GLU A 1 167 ? 6.681 -0.518 0.184 1.00 97.75 167 GLU A C 1
ATOM 1246 O O . GLU A 1 167 ? 7.422 -0.798 -0.758 1.00 97.75 167 GLU A O 1
ATOM 1251 N N . SER A 1 168 ? 6.190 0.714 0.351 1.00 97.69 168 SER A N 1
ATOM 1252 C CA . SER A 1 168 ? 6.496 1.834 -0.543 1.00 97.69 16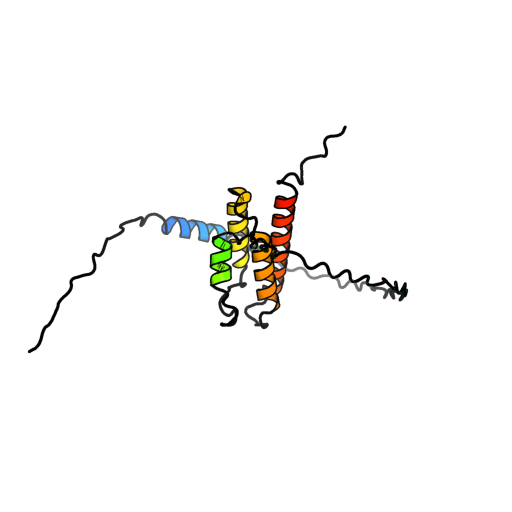8 SER A CA 1
ATOM 1253 C C . SER A 1 168 ? 8.003 2.007 -0.723 1.00 97.69 168 SER A C 1
ATOM 1255 O O . SER A 1 168 ? 8.479 2.198 -1.845 1.00 97.69 168 SER A O 1
ATOM 1257 N N . TRP A 1 169 ? 8.756 1.977 0.378 1.00 97.12 169 TRP A N 1
ATOM 1258 C CA . TRP A 1 169 ? 10.205 2.119 0.339 1.00 97.12 169 TRP A CA 1
ATOM 1259 C C . TRP A 1 169 ? 10.880 0.922 -0.340 1.0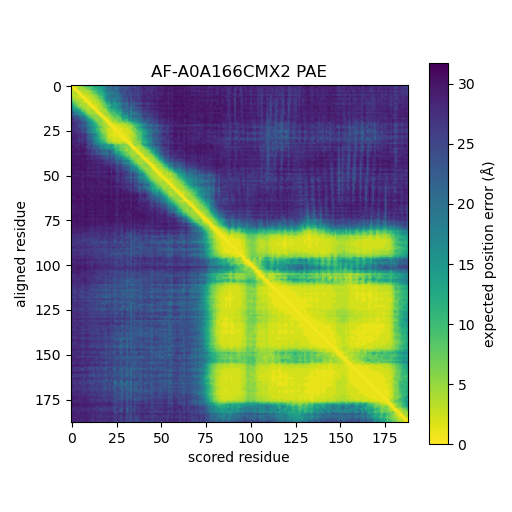0 97.12 169 TRP A C 1
ATOM 1261 O O . TRP A 1 169 ? 11.735 1.132 -1.200 1.00 97.12 169 TRP A O 1
ATOM 1271 N N . GLN A 1 170 ? 10.473 -0.312 -0.022 1.00 95.75 170 GLN A N 1
ATOM 1272 C CA . GLN A 1 170 ? 11.036 -1.515 -0.644 1.00 95.75 170 GLN A CA 1
ATOM 1273 C C . GLN A 1 170 ? 10.852 -1.513 -2.164 1.00 95.75 170 GLN A C 1
ATOM 1275 O O . GLN A 1 170 ? 11.807 -1.745 -2.906 1.00 95.75 170 GLN A O 1
ATOM 1280 N N . VAL A 1 171 ? 9.646 -1.197 -2.634 1.00 95.62 171 VAL A N 1
ATOM 1281 C CA . VAL A 1 171 ? 9.325 -1.141 -4.066 1.00 95.62 171 VAL A CA 1
ATOM 1282 C C . VAL A 1 171 ? 10.140 -0.046 -4.751 1.00 95.62 171 VAL A C 1
ATOM 1284 O O . VAL A 1 171 ? 10.742 -0.288 -5.797 1.00 95.62 171 VAL A O 1
ATOM 1287 N N . ALA A 1 172 ? 10.228 1.143 -4.145 1.00 95.56 172 ALA A N 1
ATOM 1288 C CA . ALA A 1 172 ? 11.041 2.234 -4.677 1.00 95.56 172 ALA A CA 1
ATOM 1289 C C . ALA A 1 172 ? 12.524 1.848 -4.780 1.00 95.56 172 ALA A C 1
ATOM 1291 O O . ALA A 1 172 ? 13.146 2.069 -5.819 1.00 95.56 172 ALA A O 1
ATOM 1292 N N . ALA A 1 173 ? 13.082 1.241 -3.730 1.00 93.50 173 ALA A N 1
ATOM 1293 C CA . ALA A 1 173 ? 14.469 0.791 -3.708 1.00 93.50 173 ALA A CA 1
ATOM 1294 C C . ALA A 1 173 ? 14.732 -0.290 -4.768 1.00 93.50 173 ALA A C 1
ATOM 1296 O O . ALA A 1 173 ? 15.744 -0.244 -5.474 1.00 93.50 173 ALA A O 1
ATOM 1297 N N . TRP A 1 174 ? 13.803 -1.235 -4.935 1.00 94.19 174 TRP A N 1
ATOM 1298 C CA . TRP A 1 174 ? 13.905 -2.273 -5.957 1.00 94.19 174 TRP A CA 1
ATOM 1299 C C . TRP A 1 174 ? 13.924 -1.672 -7.365 1.00 94.19 174 TRP A C 1
ATOM 1301 O O . TRP A 1 174 ? 14.800 -2.006 -8.164 1.00 94.19 174 TRP A O 1
ATOM 1311 N N . LEU A 1 175 ? 13.007 -0.741 -7.654 1.00 92.81 175 LEU A N 1
ATOM 1312 C CA . LEU A 1 175 ? 12.909 -0.071 -8.956 1.00 92.81 175 LEU A CA 1
ATOM 1313 C C . LEU A 1 175 ? 14.154 0.762 -9.277 1.00 92.81 175 LEU A C 1
ATOM 1315 O O . LEU A 1 175 ? 14.591 0.790 -10.424 1.00 92.81 175 LEU A O 1
ATOM 1319 N N . GLN A 1 176 ? 14.747 1.409 -8.273 1.00 91.31 176 GLN A N 1
ATOM 1320 C CA . GLN A 1 176 ? 15.974 2.195 -8.443 1.00 91.31 176 GLN A CA 1
ATOM 1321 C C . GLN A 1 176 ? 17.204 1.319 -8.697 1.00 91.31 176 GLN A C 1
ATOM 1323 O O . GLN A 1 176 ? 18.089 1.703 -9.458 1.00 91.31 176 GLN A O 1
ATOM 1328 N N . THR A 1 177 ? 17.269 0.146 -8.068 1.00 89.88 177 THR A N 1
ATOM 1329 C CA . THR A 1 177 ? 18.427 -0.761 -8.154 1.00 89.88 177 THR A CA 1
ATOM 1330 C C . THR A 1 177 ? 18.284 -1.832 -9.235 1.00 89.88 177 THR A C 1
ATOM 1332 O O . THR A 1 177 ? 19.190 -2.645 -9.408 1.00 89.88 177 THR A O 1
ATOM 1335 N N . GLY A 1 178 ? 17.156 -1.877 -9.952 1.00 84.06 178 GLY A N 1
ATOM 1336 C CA . GLY A 1 178 ? 16.869 -2.923 -10.938 1.00 84.06 178 GLY A CA 1
ATOM 1337 C C . GLY A 1 178 ? 16.807 -4.325 -10.322 1.00 84.06 178 GLY A C 1
ATOM 1338 O O . GLY A 1 178 ? 17.192 -5.299 -10.966 1.00 84.06 178 GLY A O 1
ATOM 1339 N N . GLY A 1 179 ? 16.403 -4.428 -9.052 1.00 74.81 179 GLY A N 1
ATOM 1340 C CA . GLY A 1 179 ? 16.366 -5.690 -8.311 1.00 74.81 179 GLY A CA 1
ATOM 1341 C C . GLY A 1 179 ? 17.732 -6.256 -7.915 1.00 74.81 179 GLY A C 1
ATOM 1342 O O . GLY A 1 179 ? 17.804 -7.381 -7.433 1.00 74.81 179 GLY A O 1
ATOM 1343 N N . MET A 1 180 ? 18.817 -5.494 -8.066 1.00 67.81 180 MET A N 1
ATOM 1344 C CA . MET A 1 180 ? 20.182 -5.953 -7.785 1.00 67.81 180 MET A CA 1
ATOM 1345 C C . MET A 1 180 ? 20.661 -5.666 -6.354 1.00 67.81 180 MET A C 1
ATOM 1347 O O . MET A 1 180 ? 21.857 -5.712 -6.093 1.00 67.81 180 MET A O 1
ATOM 1351 N N . TRP A 1 181 ? 19.771 -5.399 -5.396 1.00 64.06 181 TRP A N 1
ATOM 1352 C CA . TRP A 1 181 ? 20.165 -5.071 -4.015 1.00 64.06 181 TRP A CA 1
ATOM 1353 C C . TRP A 1 181 ? 20.959 -6.177 -3.290 1.00 64.06 181 TRP A C 1
ATOM 1355 O O . TRP A 1 181 ? 21.662 -5.885 -2.327 1.00 64.06 181 TRP A O 1
ATOM 1365 N N . TRP A 1 182 ? 20.914 -7.423 -3.776 1.00 64.31 182 TRP A N 1
ATOM 1366 C CA . TRP A 1 182 ? 21.768 -8.531 -3.318 1.00 64.31 182 TRP A CA 1
ATOM 1367 C C . TRP A 1 182 ? 22.930 -8.865 -4.271 1.00 64.31 182 TRP A C 1
ATOM 1369 O O . TRP A 1 182 ? 23.724 -9.763 -3.973 1.00 64.31 182 TRP A O 1
ATOM 1379 N N . ALA A 1 183 ? 23.033 -8.215 -5.435 1.00 58.75 183 ALA A N 1
ATOM 1380 C CA . ALA A 1 183 ? 24.133 -8.459 -6.355 1.00 58.75 183 ALA A CA 1
ATOM 1381 C C . ALA A 1 183 ? 25.404 -7.882 -5.732 1.00 58.75 183 ALA A C 1
ATOM 1383 O O . ALA A 1 183 ? 25.521 -6.674 -5.523 1.00 58.75 183 ALA A O 1
ATOM 1384 N N . LYS A 1 184 ? 26.353 -8.760 -5.394 1.00 64.56 184 LYS A N 1
ATOM 1385 C CA . LYS A 1 184 ? 27.654 -8.319 -4.896 1.00 64.56 184 LYS A CA 1
ATOM 1386 C C . LYS A 1 184 ? 28.279 -7.369 -5.922 1.00 64.56 184 LYS A C 1
ATOM 1388 O O . LYS A 1 184 ? 28.208 -7.674 -7.117 1.00 64.56 184 LYS A O 1
ATOM 1393 N N . PRO A 1 185 ? 28.892 -6.252 -5.486 1.00 63.78 185 PRO A N 1
ATOM 1394 C CA . PRO A 1 185 ? 29.679 -5.438 -6.396 1.00 63.78 185 PRO A CA 1
ATOM 1395 C C . PRO A 1 185 ? 30.715 -6.354 -7.045 1.00 63.78 185 PRO A C 1
ATOM 1397 O O . PRO A 1 185 ? 31.362 -7.142 -6.353 1.00 63.78 185 PRO A O 1
ATOM 1400 N N . ALA A 1 186 ? 30.806 -6.312 -8.373 1.00 67.56 186 ALA A N 1
ATOM 1401 C CA . ALA A 1 186 ? 31.856 -7.019 -9.082 1.00 67.56 186 ALA A CA 1
ATOM 1402 C C . ALA A 1 186 ? 33.192 -6.468 -8.565 1.00 67.56 186 ALA A C 1
ATOM 1404 O O . ALA A 1 186 ? 33.502 -5.300 -8.795 1.00 67.56 186 ALA A O 1
ATOM 1405 N N . GLU A 1 187 ? 33.921 -7.274 -7.791 1.00 64.94 1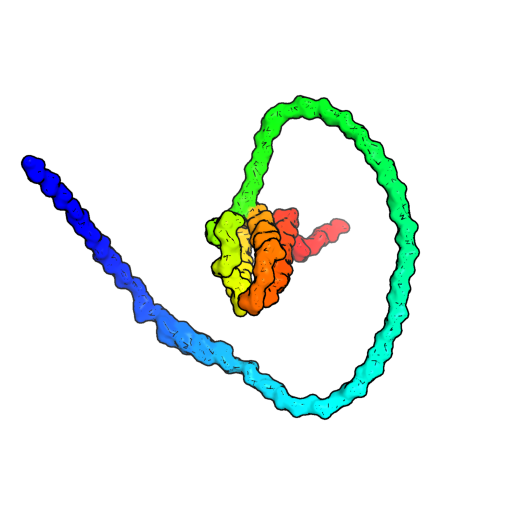87 GLU A N 1
ATOM 1406 C CA . GLU A 1 187 ? 35.283 -6.951 -7.375 1.00 64.94 187 GLU A CA 1
ATOM 1407 C C . GLU A 1 187 ? 36.125 -6.792 -8.647 1.00 64.94 187 GLU A C 1
ATOM 1409 O O . GLU A 1 187 ? 36.195 -7.711 -9.467 1.00 64.94 187 GLU A O 1
ATOM 1414 N N . ALA A 1 188 ? 36.671 -5.589 -8.836 1.00 62.06 188 ALA A N 1
ATOM 1415 C CA . ALA A 1 188 ? 37.531 -5.207 -9.952 1.00 62.06 188 ALA A CA 1
ATOM 1416 C C . ALA A 1 188 ? 39.009 -5.338 -9.571 1.00 62.06 188 ALA A C 1
ATOM 1418 O O . ALA A 1 188 ? 39.340 -5.025 -8.403 1.00 62.06 188 ALA A O 1
#

Solvent-accessible surface area (backbone atoms only — not comparable to full-atom values): 12560 Å² total; per-residue (Å²): 136,89,84,87,83,86,77,88,77,86,84,82,79,81,78,88,75,73,99,75,56,72,71,60,52,53,57,51,56,62,63,67,69,74,77,87,75,78,81,80,84,84,88,83,80,92,73,88,75,84,78,80,86,76,84,81,79,90,78,89,82,79,90,75,90,77,82,84,83,85,79,90,71,93,69,73,93,71,80,72,76,76,75,64,62,39,30,70,69,56,44,56,53,53,67,72,53,45,88,86,56,70,81,78,78,74,62,40,47,97,53,51,54,50,55,54,52,51,52,50,49,54,52,35,74,76,42,56,82,64,38,76,11,29,28,62,46,30,41,48,51,21,50,54,49,68,71,46,81,89,50,89,78,43,76,39,37,69,57,50,26,52,51,28,43,50,48,17,49,52,51,45,52,33,67,75,50,74,67,41,86,80,58,73,78,81,87,125